Protein AF-A0A1L9VYK9-F1 (afdb_monomer)

Solvent-accessible surface area (backbone atoms only — not comparable to full-atom values): 14784 Å² total; per-residue (Å²): 111,87,85,85,80,85,87,85,81,63,78,58,96,71,49,60,81,47,76,52,82,47,100,86,43,92,57,66,34,42,38,35,60,57,93,94,42,79,44,77,47,71,62,69,60,91,95,56,70,54,39,70,48,52,48,53,53,50,52,44,50,49,62,79,34,56,92,74,65,85,77,87,82,90,87,85,87,78,92,72,88,54,96,91,46,95,72,57,91,73,46,44,79,43,69,33,62,56,89,98,36,24,28,51,46,49,70,91,41,53,47,66,47,100,86,70,50,78,39,78,73,56,65,50,82,65,74,59,67,70,55,54,52,49,52,51,50,51,58,57,42,64,75,79,45,84,73,65,62,59,60,56,49,50,55,36,24,65,68,39,76,68,37,33,74,76,61,48,83,75,60,74,88,73,63,73,52,62,45,92,85,62,78,69,93,60,100,47,90,65,67,84,90,50,64,72,90,47,47,58,90,72,83,82,66,95,63,91,66,64,50,81,43,81,42,63,52,87,30,90,54,71,79,130

Mean predicted aligned error: 11.85 Å

pLDDT: mean 71.28, std 17.91, range [20.78, 92.19]

Organism: NCBI:txid1160497

Structure (mmCIF, N/CA/C/O backbone):
data_AF-A0A1L9VYK9-F1
#
_entry.id   AF-A0A1L9VY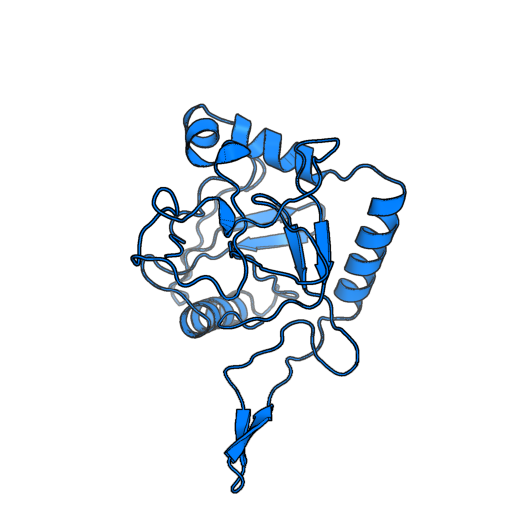K9-F1
#
loop_
_atom_site.group_PDB
_atom_site.id
_atom_site.type_symbol
_atom_site.label_atom_id
_atom_site.label_alt_id
_atom_site.label_comp_id
_atom_site.label_asym_id
_atom_site.label_entity_id
_atom_site.label_seq_id
_atom_site.pdbx_PDB_ins_code
_atom_site.Cartn_x
_atom_site.Cartn_y
_atom_site.Cartn_z
_atom_site.occupancy
_atom_site.B_iso_or_equiv
_atom_site.auth_seq_id
_atom_site.auth_comp_id
_atom_site.auth_asym_id
_atom_site.auth_atom_id
_atom_site.pdbx_PDB_model_num
ATOM 1 N N . MET A 1 1 ? 18.033 -1.988 -5.381 1.00 20.78 1 MET A N 1
ATOM 2 C CA . MET A 1 1 ? 18.324 -2.256 -3.955 1.00 20.78 1 MET A CA 1
ATOM 3 C C . MET A 1 1 ? 17.198 -1.620 -3.142 1.00 20.78 1 MET A C 1
ATOM 5 O O . MET A 1 1 ? 17.162 -0.404 -3.021 1.00 20.78 1 MET A O 1
ATOM 9 N N . SER A 1 2 ? 16.188 -2.394 -2.735 1.00 22.33 2 SER A N 1
ATOM 10 C CA . SER A 1 2 ? 14.948 -1.852 -2.153 1.00 22.33 2 SER A CA 1
ATOM 11 C C . SER A 1 2 ? 15.156 -1.520 -0.678 1.00 22.33 2 SER A C 1
ATOM 13 O O . SER A 1 2 ? 15.224 -2.408 0.169 1.00 22.33 2 SER A O 1
ATOM 15 N N . TYR A 1 3 ? 15.296 -0.233 -0.380 1.00 21.55 3 TYR A N 1
ATOM 16 C CA . TYR A 1 3 ? 15.440 0.292 0.973 1.00 21.55 3 TYR A CA 1
ATOM 17 C C . TYR A 1 3 ? 14.061 0.304 1.657 1.00 21.55 3 TYR A C 1
ATOM 19 O O . TYR A 1 3 ? 13.370 1.317 1.675 1.00 21.55 3 TYR A O 1
ATOM 27 N N . ILE A 1 4 ? 13.615 -0.840 2.184 1.00 31.36 4 ILE A N 1
ATOM 28 C CA . ILE A 1 4 ? 12.400 -0.917 3.010 1.00 31.36 4 ILE A CA 1
ATOM 29 C C . ILE A 1 4 ? 12.834 -0.793 4.468 1.00 31.36 4 ILE A C 1
ATOM 31 O O . ILE A 1 4 ? 13.082 -1.776 5.157 1.00 31.36 4 ILE A O 1
ATOM 35 N N . SER A 1 5 ? 12.984 0.444 4.933 1.00 28.86 5 SER A N 1
ATOM 36 C CA . SER A 1 5 ? 13.078 0.731 6.363 1.00 28.86 5 SER A CA 1
ATOM 37 C C . SER A 1 5 ? 12.628 2.159 6.631 1.00 28.86 5 SER A C 1
ATOM 39 O O . SER A 1 5 ? 13.395 3.099 6.445 1.00 28.86 5 SER A O 1
ATOM 41 N N . MET A 1 6 ? 11.355 2.299 7.010 1.00 27.52 6 MET A N 1
ATOM 42 C CA . MET A 1 6 ? 10.839 3.186 8.068 1.00 27.52 6 MET A CA 1
ATOM 43 C C . MET A 1 6 ? 9.340 3.447 7.857 1.00 27.52 6 MET A C 1
ATOM 45 O O . MET A 1 6 ? 8.936 4.501 7.373 1.00 27.52 6 MET A O 1
ATOM 49 N N . HIS A 1 7 ? 8.487 2.518 8.293 1.00 41.97 7 HIS A N 1
ATOM 50 C CA . HIS A 1 7 ? 7.047 2.765 8.397 1.00 41.97 7 HIS A CA 1
ATOM 51 C C . HIS A 1 7 ? 6.596 2.727 9.857 1.00 41.97 7 HIS A C 1
ATOM 53 O O . HIS A 1 7 ? 6.159 1.710 10.366 1.00 41.97 7 HIS A O 1
ATOM 59 N N . HIS A 1 8 ? 6.688 3.872 10.534 1.00 39.94 8 HIS A N 1
ATOM 60 C CA . HIS A 1 8 ? 5.977 4.106 11.802 1.00 39.94 8 HIS A CA 1
ATOM 61 C C . HIS A 1 8 ? 5.316 5.503 11.872 1.00 39.94 8 HIS A C 1
ATOM 63 O O . HIS A 1 8 ? 4.613 5.833 12.826 1.00 39.94 8 HIS A O 1
ATOM 69 N N . HIS A 1 9 ? 5.516 6.363 10.863 1.00 34.50 9 HIS A N 1
ATOM 70 C CA . HIS A 1 9 ? 5.218 7.796 10.999 1.00 34.50 9 HIS A CA 1
ATOM 71 C C . HIS A 1 9 ? 4.064 8.348 10.153 1.00 34.50 9 HIS A C 1
ATOM 73 O O . HIS A 1 9 ? 3.727 9.513 10.340 1.00 34.50 9 HIS A O 1
ATOM 79 N N . LEU A 1 10 ? 3.419 7.550 9.294 1.00 38.94 10 LEU A N 1
ATOM 80 C CA . LEU A 1 10 ? 2.415 8.066 8.348 1.00 38.94 10 LEU A CA 1
ATOM 81 C C . LEU A 1 10 ? 0.963 7.641 8.581 1.00 38.94 10 LEU A C 1
ATOM 83 O O . LEU A 1 10 ? 0.084 8.079 7.848 1.00 38.94 10 LEU A O 1
ATOM 87 N N . LEU A 1 11 ? 0.670 6.825 9.587 1.00 43.06 11 LEU A N 1
ATOM 88 C CA . LEU A 1 11 ? -0.720 6.475 9.863 1.00 43.06 11 LEU A CA 1
ATOM 89 C C . LEU A 1 11 ? -1.403 7.640 10.605 1.00 43.06 11 LEU A C 1
ATOM 91 O O . LEU A 1 11 ? -0.820 8.217 11.529 1.00 43.06 11 LEU A O 1
ATOM 95 N N . SER A 1 12 ? -2.581 8.031 10.111 1.00 36.72 12 SER A N 1
ATOM 96 C CA . SER A 1 12 ? -3.254 9.312 10.361 1.00 36.72 12 SER A CA 1
ATOM 97 C C . SER A 1 12 ? -3.633 9.577 11.830 1.00 36.72 12 SER A C 1
ATOM 99 O O . SER A 1 12 ? -3.448 8.754 12.727 1.00 36.72 12 SER A O 1
ATOM 101 N N . ALA A 1 13 ? -4.139 10.790 12.068 1.00 37.81 13 ALA A N 1
ATOM 102 C CA . ALA A 1 13 ? -4.363 11.424 13.365 1.00 37.81 13 ALA A CA 1
ATOM 103 C C . ALA A 1 13 ? -5.414 10.767 14.291 1.00 37.81 13 ALA A C 1
ATOM 105 O O . ALA A 1 13 ? -5.516 11.200 15.435 1.00 37.81 13 ALA A O 1
ATOM 106 N N . ASP A 1 14 ? -6.107 9.706 13.863 1.00 40.81 14 ASP A N 1
ATOM 107 C CA . ASP A 1 14 ? -7.144 9.022 14.663 1.00 40.81 14 ASP A CA 1
ATOM 108 C C . ASP A 1 14 ? -6.674 7.710 15.317 1.00 40.81 14 ASP A C 1
ATOM 110 O O . ASP A 1 14 ? -7.453 6.989 15.948 1.00 40.81 14 ASP A O 1
ATOM 114 N N . LEU A 1 15 ? -5.386 7.372 15.200 1.00 44.12 15 LEU A N 1
ATOM 115 C CA . LEU A 1 15 ? -4.815 6.251 15.940 1.00 44.12 15 LEU A CA 1
ATOM 116 C C . LEU A 1 15 ? -4.477 6.686 17.367 1.00 44.12 15 LEU A C 1
ATOM 118 O O . LEU A 1 15 ? -3.457 7.336 17.613 1.00 44.12 15 LEU A O 1
ATOM 122 N N . LEU A 1 16 ? -5.314 6.278 18.323 1.00 38.25 16 LEU A N 1
ATOM 123 C CA . LEU A 1 16 ? -4.933 6.265 19.730 1.00 38.25 16 LEU A CA 1
ATOM 124 C C . LEU A 1 16 ? -3.724 5.327 19.870 1.00 38.25 16 LEU A C 1
ATOM 126 O O . LEU A 1 16 ? -3.864 4.106 19.835 1.00 38.25 16 LEU A O 1
ATOM 130 N N . ARG A 1 17 ? -2.522 5.899 19.985 1.00 46.34 17 ARG A N 1
ATOM 131 C CA . ARG A 1 17 ? -1.279 5.143 20.172 1.00 46.34 17 ARG A CA 1
ATOM 132 C C . ARG A 1 17 ? -1.270 4.504 21.559 1.00 46.34 17 ARG A C 1
ATOM 134 O O . ARG A 1 17 ? -0.691 5.044 22.494 1.00 46.34 17 ARG A O 1
ATOM 141 N N . MET A 1 18 ? -1.913 3.352 21.685 1.00 41.66 18 MET A N 1
ATOM 142 C CA . MET A 1 18 ? -1.642 2.408 22.761 1.00 41.66 18 MET A CA 1
ATOM 143 C C . MET A 1 18 ? -0.655 1.382 22.226 1.00 41.66 18 MET A C 1
ATOM 145 O O . MET A 1 18 ? -1.004 0.558 21.381 1.00 41.66 18 MET A O 1
ATOM 149 N N . PHE A 1 19 ? 0.581 1.454 22.713 1.00 50.09 19 PHE A N 1
ATOM 150 C CA . PHE A 1 19 ? 1.504 0.336 22.604 1.00 50.09 19 PHE A CA 1
ATOM 151 C C . PHE A 1 19 ? 1.028 -0.725 23.589 1.00 50.09 19 PHE A C 1
ATOM 153 O O . PHE A 1 19 ? 1.015 -0.495 24.798 1.00 50.09 19 PHE A O 1
ATOM 160 N N . LEU A 1 20 ? 0.576 -1.863 23.071 1.00 51.16 20 LEU A N 1
ATOM 161 C CA . LEU A 1 20 ? 0.412 -3.049 23.895 1.00 51.16 20 LEU A CA 1
ATOM 162 C C . LEU A 1 20 ? 1.717 -3.827 23.835 1.00 51.16 20 LEU A C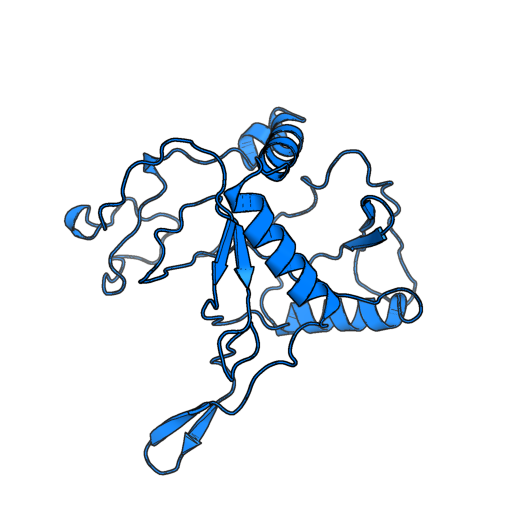 1
ATOM 164 O O . LEU A 1 20 ? 2.028 -4.440 22.818 1.00 51.16 20 LEU A O 1
ATOM 168 N N . GLU A 1 21 ? 2.455 -3.811 24.937 1.00 52.19 21 GLU A N 1
ATOM 169 C CA . GLU A 1 21 ? 3.406 -4.874 25.232 1.00 52.19 21 GLU A CA 1
ATOM 170 C C . GLU A 1 21 ? 2.597 -6.020 25.846 1.00 52.19 21 GLU A C 1
ATOM 172 O O . GLU A 1 21 ? 2.210 -5.982 27.015 1.00 52.19 21 GLU A O 1
ATOM 177 N N . HIS A 1 22 ? 2.248 -7.015 25.031 1.00 56.53 22 HIS A N 1
ATOM 178 C CA . HIS A 1 22 ? 1.699 -8.257 25.559 1.00 56.53 22 HIS A CA 1
ATOM 179 C C . HIS A 1 22 ? 2.878 -9.104 26.039 1.00 56.53 22 HIS A C 1
ATOM 181 O O . HIS A 1 22 ? 3.827 -9.314 25.293 1.00 56.53 22 HIS A O 1
ATOM 187 N N . THR A 1 23 ? 2.830 -9.622 27.267 1.00 55.97 23 THR A N 1
ATOM 188 C CA . THR A 1 23 ? 3.968 -10.313 27.914 1.00 55.97 23 THR A CA 1
ATOM 189 C C . THR A 1 23 ? 4.475 -11.554 27.166 1.00 55.97 23 THR A C 1
ATOM 191 O O . THR A 1 23 ? 5.528 -12.090 27.500 1.00 55.97 23 THR A O 1
ATOM 194 N N . THR A 1 24 ? 3.741 -12.012 26.150 1.00 67.31 24 THR A N 1
ATOM 195 C CA . THR A 1 24 ? 4.058 -13.173 25.311 1.00 67.31 24 THR A CA 1
ATOM 196 C C . THR A 1 24 ? 4.166 -12.867 23.814 1.00 67.31 24 THR A C 1
ATOM 198 O O . THR A 1 24 ? 4.470 -13.783 23.050 1.00 67.31 24 THR A O 1
ATOM 201 N N . ASP A 1 25 ? 3.931 -11.623 23.380 1.00 75.12 25 ASP A N 1
ATOM 202 C CA . ASP A 1 25 ? 4.068 -11.217 21.976 1.00 75.12 25 ASP A CA 1
ATOM 203 C C . ASP A 1 25 ? 5.231 -10.225 21.836 1.00 75.12 25 ASP A C 1
ATOM 205 O O . ASP A 1 25 ? 5.141 -9.112 22.357 1.00 75.12 25 ASP A O 1
ATOM 209 N N . PRO A 1 26 ? 6.326 -10.591 21.146 1.00 81.44 26 PRO A N 1
ATOM 210 C CA . PRO A 1 26 ? 7.453 -9.687 20.943 1.00 81.44 26 PRO A CA 1
ATOM 211 C C . PRO A 1 26 ? 7.167 -8.582 19.912 1.00 81.44 26 PRO A C 1
ATOM 213 O O . PRO A 1 26 ? 8.023 -7.725 19.689 1.00 81.44 26 PRO A O 1
ATOM 216 N N . ASN A 1 27 ? 6.009 -8.592 19.244 1.00 82.56 27 ASN A N 1
ATOM 217 C CA . ASN A 1 27 ? 5.671 -7.597 18.237 1.00 82.56 27 ASN A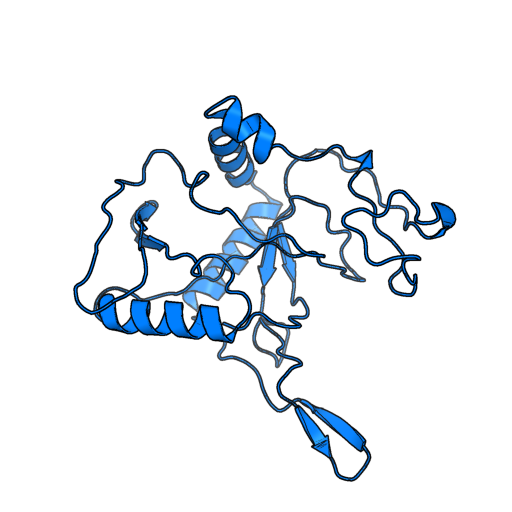 CA 1
ATOM 218 C C . ASN A 1 27 ? 5.239 -6.272 18.871 1.00 82.56 27 ASN A C 1
ATOM 220 O O . ASN A 1 27 ? 4.284 -6.208 19.647 1.00 82.56 27 ASN A O 1
ATOM 224 N N . THR A 1 28 ? 5.825 -5.170 18.407 1.00 82.88 28 THR A N 1
ATOM 225 C CA . THR A 1 28 ? 5.251 -3.843 18.641 1.00 82.88 28 THR A CA 1
ATOM 226 C C . THR A 1 28 ? 4.016 -3.657 17.764 1.00 82.88 28 THR A C 1
ATOM 228 O O . THR A 1 28 ? 4.112 -3.571 16.538 1.00 82.88 28 THR A O 1
ATOM 231 N N . CYS A 1 29 ? 2.853 -3.568 18.405 1.00 83.56 29 CYS A N 1
ATOM 232 C CA . CYS A 1 29 ? 1.579 -3.345 17.737 1.00 83.56 29 CYS A CA 1
ATOM 233 C C . CYS A 1 29 ? 1.055 -1.930 18.007 1.00 83.56 29 CYS A C 1
ATOM 235 O O . CYS A 1 29 ? 1.078 -1.450 19.141 1.00 83.56 29 CYS A O 1
ATOM 237 N N . THR A 1 30 ? 0.523 -1.287 16.970 1.00 84.12 30 THR A N 1
ATOM 238 C CA . THR A 1 30 ? -0.288 -0.070 17.085 1.00 84.12 30 THR A CA 1
ATOM 239 C C . THR A 1 30 ? -1.752 -0.433 16.897 1.00 84.12 30 THR A C 1
ATOM 241 O O . THR A 1 30 ? -2.121 -1.019 15.879 1.00 84.12 30 THR A O 1
ATOM 244 N N . LEU A 1 31 ? -2.590 -0.073 17.865 1.00 84.88 31 LEU A N 1
ATOM 245 C CA . LEU A 1 31 ? -4.036 -0.230 17.764 1.00 84.88 31 LEU A CA 1
ATOM 246 C C . LEU A 1 31 ? -4.707 1.032 17.224 1.00 84.88 31 LEU A C 1
ATOM 248 O O . LEU A 1 31 ? -4.214 2.147 17.383 1.00 84.88 31 LEU A O 1
ATOM 252 N N . GLY A 1 32 ? -5.882 0.853 16.633 1.00 86.50 32 GLY A N 1
ATOM 253 C CA . GLY A 1 32 ? -6.780 1.957 16.340 1.00 86.50 32 GLY A CA 1
ATOM 254 C C . GLY A 1 32 ? -8.060 1.503 15.673 1.00 86.50 32 GLY A C 1
ATOM 255 O O . GLY A 1 32 ? -8.505 0.366 15.847 1.00 86.50 32 GLY A O 1
ATOM 256 N N . ARG A 1 33 ? -8.678 2.409 14.916 1.00 86.12 33 ARG A N 1
ATOM 257 C CA . ARG A 1 33 ? -9.992 2.176 14.326 1.00 86.12 33 ARG A CA 1
ATOM 258 C C . ARG A 1 33 ? -10.141 2.910 12.998 1.00 86.12 33 ARG A C 1
ATOM 260 O O . ARG A 1 33 ? -9.778 4.073 12.893 1.00 86.12 33 ARG A O 1
ATOM 267 N N . ILE A 1 34 ? -10.726 2.235 12.010 1.00 82.50 34 ILE A N 1
ATOM 268 C CA . ILE A 1 34 ? -11.142 2.817 10.729 1.00 82.50 34 ILE A CA 1
ATOM 269 C C . ILE A 1 34 ? -12.642 2.565 10.573 1.00 82.50 34 ILE A C 1
ATOM 271 O O . ILE A 1 34 ? -13.096 1.421 10.482 1.00 82.50 34 ILE A O 1
ATOM 275 N N . GLY A 1 35 ? -13.439 3.635 10.587 1.00 86.12 35 GLY A N 1
ATOM 276 C CA . GLY A 1 35 ? -14.900 3.538 10.563 1.00 86.12 35 GLY A CA 1
ATOM 277 C C . GLY A 1 35 ? -15.436 2.667 11.709 1.00 86.12 35 GLY A C 1
ATOM 278 O O . GLY A 1 35 ? -15.308 3.001 12.887 1.00 86.12 35 GLY A O 1
ATOM 279 N N . LYS A 1 36 ? -16.044 1.524 11.379 1.00 87.31 36 LYS A N 1
ATOM 280 C CA . LYS A 1 36 ? -16.565 0.546 12.358 1.00 87.31 36 LYS A CA 1
ATOM 281 C C . LYS A 1 36 ? -15.608 -0.612 12.669 1.00 87.31 36 LYS A C 1
ATOM 283 O O . LYS A 1 36 ? -15.976 -1.505 13.426 1.00 87.31 36 LYS A O 1
ATOM 288 N N . HIS A 1 37 ? -14.416 -0.623 12.078 1.00 83.25 37 HIS A N 1
ATOM 289 C CA . HIS A 1 37 ? -13.461 -1.722 12.184 1.00 83.25 37 HIS A CA 1
ATOM 290 C C . HIS A 1 37 ? -12.308 -1.343 13.112 1.00 83.25 37 HIS A C 1
ATOM 292 O O . HIS A 1 37 ? -11.646 -0.331 12.896 1.00 83.25 37 HIS A O 1
ATOM 298 N N . ASN A 1 38 ? -12.058 -2.164 14.131 1.00 87.56 38 ASN A N 1
ATOM 299 C CA . ASN A 1 38 ? -10.836 -2.064 14.925 1.00 87.56 38 ASN A CA 1
ATOM 300 C C . ASN A 1 38 ? -9.671 -2.614 14.104 1.00 87.56 38 ASN A C 1
ATOM 302 O O . ASN A 1 38 ? -9.814 -3.649 13.449 1.00 87.56 38 ASN A O 1
ATOM 306 N N . ILE A 1 39 ? -8.536 -1.927 14.151 1.00 87.88 39 ILE A N 1
ATOM 307 C CA . ILE A 1 39 ? -7.329 -2.299 13.421 1.00 87.88 39 ILE A CA 1
ATOM 308 C C . ILE A 1 39 ? -6.162 -2.484 14.385 1.00 87.88 39 ILE A C 1
ATOM 310 O O . ILE A 1 39 ? -6.053 -1.794 15.401 1.00 87.88 39 ILE A O 1
ATOM 314 N N . VAL A 1 40 ? -5.289 -3.423 14.038 1.00 87.25 40 VAL A N 1
ATOM 315 C CA . VAL A 1 40 ? -3.988 -3.621 14.668 1.00 87.25 40 VAL A CA 1
ATOM 316 C C . VAL A 1 40 ? -2.936 -3.669 13.570 1.00 87.25 40 VAL A C 1
ATOM 318 O O . VAL A 1 40 ? -3.113 -4.363 12.571 1.00 87.25 40 VAL A O 1
ATOM 321 N N . ILE A 1 41 ? -1.867 -2.900 13.741 1.00 89.12 41 ILE A N 1
ATOM 322 C CA . ILE A 1 41 ? -0.777 -2.781 12.775 1.00 89.12 41 ILE A CA 1
ATOM 323 C C . ILE A 1 41 ? 0.512 -3.184 13.476 1.00 89.12 41 ILE A C 1
ATOM 325 O O . ILE A 1 41 ? 0.863 -2.600 14.501 1.00 89.12 41 ILE A O 1
ATOM 329 N N . ALA A 1 42 ? 1.215 -4.159 12.910 1.00 87.06 42 ALA A N 1
ATOM 330 C CA . ALA A 1 42 ? 2.554 -4.546 13.331 1.00 87.06 42 ALA A CA 1
ATOM 331 C C . ALA A 1 42 ? 3.536 -4.311 12.184 1.00 87.06 42 ALA A C 1
ATOM 333 O O . ALA A 1 42 ? 3.182 -4.423 11.010 1.00 87.06 42 ALA A O 1
ATOM 334 N N . CYS A 1 43 ? 4.772 -3.977 12.537 1.00 84.62 43 CYS A N 1
ATOM 335 C CA . CYS A 1 43 ? 5.871 -3.836 11.591 1.00 84.62 43 CYS A CA 1
ATOM 336 C C . CYS A 1 43 ? 6.882 -4.952 11.827 1.00 84.62 43 CYS A C 1
ATOM 338 O O . CYS A 1 43 ? 7.029 -5.433 12.952 1.00 84.62 43 CYS A O 1
ATOM 340 N N . LEU A 1 44 ? 7.608 -5.339 10.778 1.00 82.50 44 LEU A N 1
ATOM 341 C CA . LEU A 1 44 ? 8.736 -6.247 10.950 1.00 82.50 44 LEU A CA 1
ATOM 342 C C . LEU A 1 44 ? 9.801 -5.589 11.841 1.00 82.50 44 LEU A C 1
ATOM 344 O O . LEU A 1 44 ? 10.010 -4.373 11.739 1.00 82.50 44 LEU A O 1
ATOM 348 N N . PRO A 1 45 ? 10.499 -6.366 12.687 1.00 81.88 45 PRO A N 1
ATOM 349 C CA . PRO A 1 45 ? 11.647 -5.855 13.419 1.00 81.88 45 PRO A CA 1
ATOM 350 C C . PRO A 1 45 ? 12.686 -5.260 12.464 1.00 81.88 45 PRO A C 1
ATOM 352 O O . PRO A 1 45 ? 12.904 -5.770 11.363 1.00 81.88 45 PRO A O 1
ATOM 355 N N . GLY A 1 46 ? 13.351 -4.186 12.892 1.00 79.00 46 GLY A N 1
ATOM 356 C CA . GLY A 1 46 ? 14.356 -3.507 12.076 1.00 79.00 46 GLY A CA 1
ATOM 357 C C . GLY A 1 46 ? 15.429 -4.473 11.563 1.00 79.00 46 GLY A C 1
ATOM 358 O O . GLY A 1 46 ? 15.977 -5.266 12.325 1.00 79.00 46 GLY A O 1
ATOM 359 N N . GLY A 1 47 ? 15.716 -4.411 10.261 1.00 77.50 47 GLY A N 1
ATOM 360 C CA . GLY A 1 47 ? 16.691 -5.288 9.603 1.00 77.50 47 GLY A CA 1
ATOM 361 C C . GLY A 1 47 ? 16.157 -6.667 9.204 1.00 77.50 47 GLY A C 1
ATOM 362 O O . GLY A 1 47 ? 16.879 -7.416 8.550 1.00 77.50 47 GLY A O 1
ATOM 363 N N . GLN A 1 48 ? 14.907 -7.003 9.536 1.00 78.19 48 GLN A N 1
ATOM 364 C CA . GLN A 1 48 ? 14.250 -8.215 9.051 1.00 78.19 48 GLN A CA 1
ATOM 365 C C . GLN A 1 48 ? 13.360 -7.900 7.848 1.00 78.19 48 GLN A C 1
ATOM 367 O O . GLN A 1 48 ? 12.625 -6.914 7.837 1.00 78.19 48 GLN A O 1
ATOM 372 N N . TYR A 1 49 ? 13.420 -8.757 6.834 1.00 74.38 49 TYR A N 1
ATOM 373 C CA . TYR A 1 49 ? 12.623 -8.640 5.618 1.00 74.38 49 TYR A CA 1
ATOM 374 C C . TYR A 1 49 ? 12.219 -10.022 5.098 1.00 74.38 49 TYR A C 1
ATOM 376 O O . TYR A 1 49 ? 12.777 -11.048 5.493 1.00 74.38 49 TYR A O 1
ATOM 384 N N . GLY A 1 50 ? 11.247 -10.032 4.187 1.00 71.38 50 GLY A N 1
ATOM 385 C CA . GLY A 1 50 ? 10.793 -11.231 3.490 1.00 71.38 50 GLY A CA 1
ATOM 386 C C . GLY A 1 50 ? 9.730 -12.045 4.233 1.00 71.38 50 GLY A C 1
ATOM 387 O O . GLY A 1 50 ? 9.370 -11.781 5.384 1.00 71.38 50 GLY A O 1
ATOM 388 N N . THR A 1 51 ? 9.235 -13.069 3.535 1.00 69.81 51 THR A N 1
ATOM 389 C CA . THR A 1 51 ? 8.084 -13.892 3.947 1.00 69.81 51 THR A CA 1
ATOM 390 C C . THR A 1 51 ? 8.240 -14.522 5.335 1.00 69.81 51 THR A C 1
ATOM 392 O O . THR A 1 51 ? 7.281 -14.543 6.104 1.00 69.81 51 THR A O 1
ATOM 395 N N . CYS A 1 52 ? 9.429 -15.015 5.700 1.00 75.31 52 CYS A N 1
ATOM 396 C CA . CYS A 1 52 ? 9.630 -15.683 6.991 1.00 75.31 52 CYS A CA 1
ATOM 397 C C . CYS A 1 52 ? 9.392 -14.737 8.175 1.00 75.31 52 CYS A C 1
ATOM 399 O O . CYS A 1 52 ? 8.640 -15.074 9.088 1.00 75.31 52 CYS A O 1
ATOM 401 N N . ALA A 1 53 ? 9.983 -13.538 8.140 1.00 82.44 53 ALA A N 1
ATOM 402 C CA . ALA A 1 53 ? 9.796 -12.536 9.187 1.00 82.44 53 ALA A CA 1
ATOM 403 C C . ALA A 1 53 ? 8.326 -12.097 9.276 1.00 82.44 53 ALA A C 1
ATOM 405 O O . ALA A 1 53 ? 7.760 -12.044 10.367 1.00 82.44 53 ALA A O 1
ATOM 406 N N . ALA A 1 54 ? 7.681 -11.872 8.127 1.00 81.12 54 ALA A N 1
ATOM 407 C CA . ALA A 1 54 ? 6.263 -11.526 8.069 1.00 81.12 54 ALA A CA 1
ATOM 408 C C . ALA A 1 54 ? 5.358 -12.631 8.631 1.00 81.12 54 ALA A C 1
ATOM 410 O O . ALA A 1 54 ? 4.427 -12.344 9.379 1.00 81.12 54 ALA A O 1
ATOM 411 N N . THR A 1 55 ? 5.686 -13.897 8.370 1.00 79.94 55 THR A N 1
ATOM 412 C CA . THR A 1 55 ? 4.966 -15.065 8.906 1.00 79.94 55 THR A CA 1
ATOM 413 C C . THR A 1 55 ? 5.097 -15.177 10.414 1.00 79.94 55 THR A C 1
ATOM 415 O O . THR A 1 55 ? 4.119 -15.495 11.090 1.00 79.94 55 THR A O 1
ATOM 418 N N . ILE A 1 56 ? 6.276 -14.895 10.967 1.00 84.75 56 ILE A N 1
ATOM 419 C CA . ILE A 1 56 ? 6.481 -14.890 12.420 1.00 84.75 56 ILE A CA 1
ATOM 420 C C . ILE A 1 56 ? 5.616 -13.803 13.067 1.00 84.75 56 ILE A C 1
ATOM 422 O O . ILE A 1 56 ? 4.850 -14.101 13.986 1.00 84.75 56 ILE A O 1
ATOM 426 N N . VAL A 1 57 ? 5.675 -12.574 12.542 1.00 86.31 57 VAL A N 1
ATOM 427 C CA . VAL A 1 57 ? 4.874 -11.448 13.048 1.00 86.31 57 VAL A CA 1
ATOM 428 C C . VAL A 1 57 ? 3.378 -11.760 12.956 1.00 86.31 57 VAL A C 1
ATOM 430 O O . VAL A 1 57 ? 2.673 -11.655 13.960 1.00 86.31 57 VAL A O 1
ATOM 433 N N . ALA A 1 58 ? 2.898 -12.225 11.800 1.00 86.12 58 ALA A N 1
ATOM 434 C CA . ALA A 1 58 ? 1.493 -12.571 11.595 1.00 86.12 58 ALA A CA 1
ATOM 435 C C . ALA A 1 58 ? 1.017 -13.681 12.547 1.00 86.12 58 ALA A C 1
ATOM 437 O O . ALA A 1 58 ? -0.047 -13.559 13.152 1.00 86.12 58 ALA A O 1
ATOM 438 N N . ASN A 1 59 ? 1.811 -14.738 12.748 1.00 85.12 59 ASN A N 1
ATOM 439 C CA . ASN A 1 59 ? 1.459 -15.825 13.666 1.00 85.12 59 ASN A CA 1
ATOM 440 C C . ASN A 1 59 ? 1.346 -15.358 15.119 1.00 85.12 59 ASN A C 1
ATOM 442 O O . ASN A 1 59 ? 0.445 -15.797 15.838 1.00 85.12 59 ASN A O 1
ATOM 446 N N . HIS A 1 60 ? 2.234 -14.470 15.560 1.00 87.00 60 HIS A N 1
ATOM 447 C CA . HIS A 1 60 ? 2.119 -13.860 16.880 1.00 87.00 60 HIS A CA 1
ATOM 448 C C . HIS A 1 60 ? 0.842 -13.019 16.991 1.00 87.00 60 HIS A C 1
ATOM 450 O O . HIS A 1 60 ? 0.063 -13.240 17.916 1.00 87.00 60 HIS A O 1
ATOM 456 N N . MET A 1 61 ? 0.534 -12.180 15.995 1.00 84.88 61 MET A N 1
ATOM 457 C CA . MET A 1 61 ? -0.717 -11.412 15.975 1.00 84.88 61 MET A CA 1
ATOM 458 C C . MET A 1 61 ? -1.959 -12.314 16.015 1.00 84.88 61 MET A C 1
ATOM 460 O O . MET A 1 61 ? -2.896 -12.031 16.760 1.00 84.88 61 MET A O 1
ATOM 464 N N . ILE A 1 62 ? -1.972 -13.419 15.262 1.00 84.69 62 ILE A N 1
ATOM 465 C CA . ILE A 1 62 ? -3.074 -14.394 15.275 1.00 84.69 62 ILE A CA 1
ATOM 466 C C . ILE A 1 62 ? -3.253 -14.990 16.673 1.00 84.69 62 ILE A C 1
ATOM 468 O O . ILE A 1 62 ? -4.383 -15.160 17.122 1.00 84.69 62 ILE A O 1
ATOM 472 N N . ARG A 1 63 ? -2.165 -15.286 17.388 1.00 85.50 63 ARG A N 1
ATOM 473 C CA . ARG A 1 63 ? -2.235 -15.823 18.756 1.00 85.50 63 ARG A CA 1
ATOM 474 C C . ARG A 1 63 ? -2.738 -14.769 19.742 1.00 85.50 63 ARG A C 1
ATOM 476 O O . ARG A 1 63 ? -3.718 -15.015 20.450 1.00 85.50 63 ARG A O 1
ATOM 483 N N . THR A 1 64 ? -2.114 -13.595 19.741 1.00 86.75 64 THR A N 1
ATOM 484 C CA . THR A 1 64 ? -2.408 -12.476 20.650 1.00 86.75 64 THR A CA 1
ATOM 485 C C . THR A 1 64 ? -3.830 -11.958 20.477 1.00 86.75 64 THR A C 1
ATOM 487 O O . THR A 1 64 ? -4.543 -11.732 21.453 1.00 86.75 64 THR A O 1
ATOM 490 N N . PHE A 1 65 ? -4.291 -11.845 19.232 1.00 86.38 65 PHE A N 1
ATOM 491 C CA . PHE A 1 65 ? -5.614 -11.330 18.887 1.00 86.38 65 PHE A CA 1
ATOM 492 C C . PHE A 1 65 ? -6.571 -12.428 18.412 1.00 86.38 65 PHE A C 1
ATOM 494 O O . PHE A 1 65 ? -7.529 -12.133 17.704 1.00 86.38 65 PHE A O 1
ATOM 501 N N . SER A 1 66 ? -6.370 -13.677 18.834 1.00 83.69 66 SER A N 1
ATOM 502 C CA . SER A 1 66 ? -7.117 -14.863 18.367 1.00 83.69 66 SER A CA 1
ATOM 503 C C . SER A 1 66 ? -8.644 -14.744 18.406 1.00 83.69 66 SER A C 1
ATOM 505 O O . SER A 1 66 ? -9.334 -15.333 17.580 1.00 83.69 66 SER A O 1
ATOM 507 N N . LYS A 1 67 ? -9.194 -13.967 19.344 1.00 85.31 67 LYS A N 1
ATOM 508 C CA . LYS A 1 67 ? -10.647 -13.749 19.473 1.00 85.31 67 LYS A CA 1
ATOM 509 C C . LYS A 1 67 ? -11.191 -12.603 18.611 1.00 85.31 67 LYS A C 1
ATOM 511 O O . LYS A 1 67 ? -12.401 -12.522 18.401 1.00 85.31 67 LYS A O 1
ATOM 516 N N . SER A 1 68 ? -10.323 -11.710 18.143 1.00 86.81 68 SER A N 1
ATOM 517 C CA . SER A 1 68 ? -10.708 -10.423 17.544 1.00 86.81 68 SER A CA 1
ATOM 518 C C . SER A 1 68 ? -10.199 -10.244 16.114 1.00 86.81 68 SER A C 1
ATOM 520 O O . SER A 1 68 ? -10.842 -9.544 15.330 1.00 86.81 68 SER A O 1
ATOM 522 N N . LEU A 1 69 ? -9.075 -10.869 15.757 1.00 83.69 69 LEU A N 1
ATOM 523 C CA . LEU A 1 69 ? -8.486 -10.808 14.426 1.00 83.69 69 LEU A CA 1
ATOM 524 C C . LEU A 1 69 ? -9.275 -11.713 13.477 1.00 83.69 69 LEU A C 1
ATOM 526 O O . LEU A 1 69 ? -9.355 -12.921 13.671 1.00 83.69 69 LEU A O 1
ATOM 530 N N . ARG A 1 70 ? -9.884 -11.107 12.457 1.00 82.94 70 ARG A N 1
ATOM 531 C CA . ARG A 1 70 ? -10.729 -11.812 11.475 1.00 82.94 70 ARG A CA 1
ATOM 532 C C . ARG A 1 70 ? -10.159 -11.787 10.066 1.00 82.94 70 ARG A C 1
ATOM 534 O O . ARG A 1 70 ? -10.480 -12.650 9.261 1.00 82.94 70 ARG A O 1
ATOM 541 N N . ILE A 1 71 ? -9.390 -10.749 9.763 1.00 82.19 71 ILE A N 1
ATOM 542 C CA . ILE A 1 71 ? -8.847 -10.457 8.443 1.00 82.19 71 ILE A CA 1
ATOM 543 C C . ILE A 1 71 ? -7.434 -9.919 8.653 1.00 82.19 71 ILE A C 1
ATOM 545 O O . ILE A 1 71 ? -7.236 -9.047 9.502 1.00 82.19 71 ILE A O 1
ATOM 549 N N . GLY A 1 72 ? -6.480 -10.436 7.881 1.00 81.44 72 GLY A N 1
ATOM 550 C CA . GLY A 1 72 ? -5.139 -9.878 7.743 1.00 81.44 72 GLY A CA 1
ATOM 551 C C . GLY A 1 72 ? -4.996 -9.201 6.384 1.00 81.44 72 GLY A C 1
ATOM 552 O O . GLY A 1 72 ? -5.490 -9.720 5.388 1.00 81.44 72 GLY A O 1
ATOM 553 N N . LEU A 1 73 ? -4.342 -8.042 6.357 1.00 82.75 73 LEU A N 1
ATOM 554 C CA . LEU A 1 73 ? -3.918 -7.370 5.131 1.00 82.75 73 LEU A CA 1
ATOM 555 C C . LEU A 1 73 ? -2.409 -7.167 5.215 1.00 82.75 73 LEU A C 1
ATOM 557 O O . LEU A 1 73 ? -1.914 -6.667 6.226 1.00 82.75 73 LEU A O 1
ATOM 561 N N . MET A 1 74 ? -1.696 -7.541 4.160 1.00 80.81 74 MET A N 1
ATOM 562 C CA . MET A 1 74 ? -0.271 -7.276 4.033 1.00 80.81 74 MET A CA 1
ATOM 563 C C . MET A 1 74 ? -0.066 -6.062 3.135 1.00 80.81 74 MET A C 1
ATOM 565 O O . MET A 1 74 ? -0.673 -5.958 2.072 1.00 80.81 74 MET A O 1
ATOM 569 N N . VAL A 1 75 ? 0.777 -5.139 3.587 1.00 81.81 75 VAL A N 1
ATOM 570 C CA . VAL A 1 75 ? 1.109 -3.915 2.859 1.00 81.81 75 VAL A CA 1
ATOM 571 C C . VAL A 1 75 ? 2.622 -3.825 2.785 1.00 81.81 75 VAL A C 1
ATOM 573 O O . VAL A 1 75 ? 3.294 -3.844 3.818 1.00 81.81 75 VAL A O 1
ATOM 576 N N . ASP A 1 76 ? 3.148 -3.722 1.572 1.00 79.06 76 ASP A N 1
ATOM 577 C CA . ASP A 1 76 ? 4.562 -3.504 1.316 1.00 79.06 76 ASP A CA 1
ATOM 578 C C . ASP A 1 76 ? 4.770 -2.372 0.302 1.00 79.06 76 ASP A C 1
ATOM 580 O O . ASP A 1 76 ? 3.832 -1.851 -0.302 1.00 79.06 76 ASP A O 1
ATOM 584 N N . VAL A 1 77 ? 6.023 -1.939 0.178 1.00 77.19 77 VAL A N 1
ATOM 585 C CA . VAL A 1 77 ? 6.454 -1.023 -0.876 1.00 77.19 77 VAL A CA 1
ATOM 586 C C . VAL A 1 77 ? 7.390 -1.808 -1.770 1.00 77.19 77 VAL A C 1
ATOM 588 O O . VAL A 1 77 ? 8.453 -2.252 -1.330 1.00 77.19 77 VAL A O 1
ATOM 591 N N . ARG A 1 78 ? 7.007 -1.973 -3.031 1.00 73.94 78 ARG A N 1
ATOM 592 C CA . ARG A 1 78 ? 7.775 -2.747 -4.002 1.00 73.94 78 ARG A CA 1
ATOM 593 C C . ARG A 1 78 ? 7.786 -2.076 -5.366 1.00 73.94 78 ARG A C 1
ATOM 595 O O . ARG A 1 78 ? 6.848 -1.384 -5.742 1.00 73.94 78 ARG A O 1
ATOM 602 N N . GLY A 1 79 ? 8.862 -2.317 -6.110 1.00 69.00 79 GLY A N 1
ATOM 603 C CA . GLY A 1 79 ? 8.891 -2.051 -7.544 1.00 69.00 79 GLY A CA 1
ATOM 604 C C . GLY A 1 79 ? 8.113 -3.143 -8.269 1.00 69.00 79 GLY A C 1
ATOM 605 O O . GLY A 1 79 ? 8.324 -4.329 -7.997 1.00 69.00 79 GLY A O 1
ATOM 606 N N . ILE A 1 80 ? 7.210 -2.752 -9.162 1.00 67.25 80 ILE A N 1
ATOM 607 C CA . ILE A 1 80 ? 6.443 -3.670 -10.005 1.00 67.25 80 ILE A CA 1
ATOM 608 C C . ILE A 1 80 ? 6.687 -3.270 -11.454 1.00 67.25 80 ILE A C 1
ATOM 610 O O . ILE A 1 80 ? 6.570 -2.099 -11.804 1.00 67.25 80 ILE A O 1
ATOM 614 N N . SER A 1 81 ? 7.018 -4.254 -12.283 1.00 65.00 81 SER A N 1
ATOM 615 C CA . SER A 1 81 ? 6.976 -4.140 -13.737 1.00 65.00 81 SER A CA 1
ATOM 616 C C . SER A 1 81 ? 5.825 -5.012 -14.229 1.00 65.00 81 SER A C 1
ATOM 618 O O . SER A 1 81 ? 5.883 -6.231 -14.063 1.00 65.00 81 SER A O 1
ATOM 620 N N . SER A 1 82 ? 4.783 -4.404 -14.792 1.00 64.50 82 SER A N 1
ATOM 621 C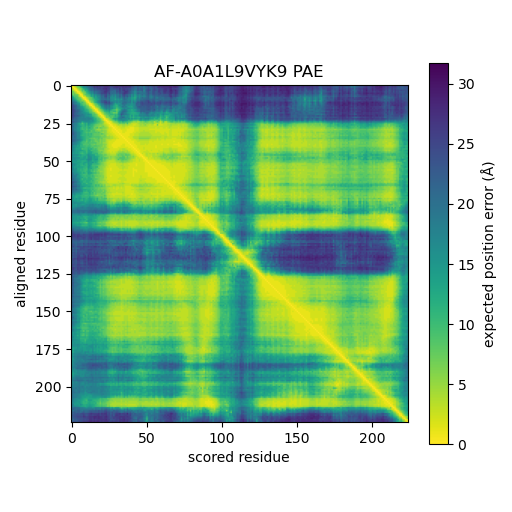 CA . SER A 1 82 ? 3.725 -5.127 -15.502 1.00 64.50 82 SER A CA 1
ATOM 622 C C . SER A 1 82 ? 3.878 -4.858 -16.995 1.00 64.50 82 SER A C 1
ATOM 624 O O . SER A 1 82 ? 4.152 -3.726 -17.387 1.00 64.50 82 SER A O 1
ATOM 626 N N . ALA A 1 83 ? 3.737 -5.902 -17.813 1.00 60.75 83 ALA A N 1
ATOM 627 C CA . ALA A 1 83 ? 3.761 -5.770 -19.269 1.00 60.75 83 ALA A CA 1
ATOM 628 C C . ALA A 1 83 ? 2.509 -5.049 -19.796 1.00 60.75 83 ALA A C 1
ATOM 630 O O . ALA A 1 83 ? 2.581 -4.364 -20.812 1.00 60.75 83 ALA A O 1
ATOM 631 N N . ASP A 1 84 ? 1.394 -5.173 -19.071 1.00 61.12 84 ASP A N 1
ATOM 632 C CA . ASP A 1 84 ? 0.077 -4.702 -19.503 1.00 61.12 84 ASP A CA 1
ATOM 633 C C . ASP A 1 84 ? -0.337 -3.386 -18.823 1.00 61.12 84 ASP A C 1
ATOM 635 O O . ASP A 1 84 ? -1.249 -2.702 -19.288 1.00 61.12 84 ASP A O 1
ATOM 639 N N . HIS A 1 85 ? 0.352 -2.991 -17.744 1.00 63.75 85 HIS A N 1
ATOM 640 C CA . HIS A 1 85 ? 0.028 -1.793 -16.970 1.00 63.75 85 HIS A CA 1
ATOM 641 C C . HIS A 1 85 ? 1.254 -0.897 -16.746 1.00 63.75 85 HIS A C 1
ATOM 643 O O . HIS A 1 85 ? 2.227 -1.283 -16.094 1.00 63.75 85 HIS A O 1
ATOM 649 N N . TYR A 1 86 ? 1.165 0.358 -17.205 1.00 75.12 86 TYR A N 1
ATOM 650 C CA . TYR A 1 86 ? 2.148 1.406 -16.912 1.00 75.12 86 TYR A CA 1
ATOM 651 C C . TYR A 1 86 ? 2.006 1.918 -15.468 1.00 75.12 86 TYR A C 1
ATOM 653 O O . TYR A 1 86 ? 1.460 2.997 -15.205 1.00 75.12 86 TYR A O 1
ATOM 661 N N . ILE A 1 87 ? 2.509 1.123 -14.525 1.00 80.81 87 ILE A N 1
ATOM 662 C CA . ILE A 1 87 ? 2.570 1.455 -13.098 1.00 80.81 87 ILE A CA 1
ATOM 663 C C . ILE A 1 87 ? 3.675 2.506 -12.870 1.00 80.81 87 ILE A C 1
ATOM 665 O O . ILE A 1 87 ? 4.774 2.414 -13.428 1.00 80.81 87 ILE A O 1
ATOM 669 N N . GLN A 1 88 ? 3.375 3.534 -12.074 1.00 82.44 88 GLN A N 1
ATOM 670 C CA . GLN A 1 88 ? 4.312 4.601 -11.692 1.00 82.44 88 GLN A CA 1
ATOM 671 C C . GLN A 1 88 ? 4.585 4.597 -10.188 1.00 82.44 88 GLN A C 1
ATOM 673 O O . GLN A 1 88 ? 3.810 4.059 -9.393 1.00 82.44 88 GLN A O 1
ATOM 678 N N . LEU A 1 89 ? 5.677 5.244 -9.777 1.00 80.69 89 LEU A N 1
ATOM 679 C CA . LEU A 1 89 ? 5.993 5.436 -8.366 1.00 80.69 89 LEU A CA 1
ATOM 680 C C . LEU A 1 89 ? 4.870 6.209 -7.667 1.00 80.69 89 LEU A C 1
ATOM 682 O O . LEU A 1 89 ? 4.508 7.326 -8.057 1.00 80.69 89 LEU A O 1
ATOM 686 N N . GLY A 1 90 ? 4.367 5.605 -6.592 1.00 80.94 90 GLY A N 1
ATOM 687 C CA . GLY A 1 90 ? 3.252 6.113 -5.800 1.00 80.94 90 GLY A CA 1
ATOM 688 C C . GLY A 1 90 ? 1.924 5.417 -6.083 1.00 80.94 90 GLY A C 1
ATOM 689 O O . GLY A 1 90 ? 1.010 5.593 -5.287 1.00 80.94 90 GLY A O 1
ATOM 690 N N . ASP A 1 91 ? 1.818 4.614 -7.146 1.00 85.25 91 ASP A N 1
ATOM 691 C CA . ASP A 1 91 ? 0.612 3.832 -7.420 1.00 85.25 91 ASP A CA 1
ATOM 692 C C . ASP A 1 91 ? 0.342 2.758 -6.368 1.00 85.25 91 ASP A C 1
ATOM 694 O O . ASP A 1 91 ? 1.243 2.248 -5.699 1.00 85.25 91 ASP A O 1
ATOM 698 N N . ILE A 1 92 ? -0.933 2.389 -6.271 1.00 86.19 92 ILE A N 1
ATOM 699 C CA . ILE A 1 92 ? -1.427 1.359 -5.367 1.00 86.19 92 ILE A CA 1
ATOM 700 C C . ILE A 1 92 ? -1.749 0.136 -6.214 1.00 86.19 92 ILE A C 1
ATOM 702 O O . ILE A 1 92 ? -2.526 0.223 -7.160 1.00 86.19 92 ILE A O 1
ATOM 706 N N . VAL A 1 93 ? -1.192 -1.018 -5.864 1.00 84.44 93 VAL A N 1
ATOM 707 C CA . VAL A 1 93 ? -1.521 -2.275 -6.540 1.00 84.44 93 VAL A CA 1
ATOM 708 C C . VAL A 1 93 ? -2.259 -3.184 -5.570 1.00 84.44 93 VAL A C 1
ATOM 710 O O . VAL A 1 93 ? -1.781 -3.469 -4.473 1.00 84.44 93 VAL A O 1
ATOM 713 N N . ILE A 1 94 ? -3.447 -3.620 -5.975 1.00 84.31 94 ILE A N 1
ATOM 714 C CA . ILE A 1 94 ? -4.331 -4.486 -5.204 1.00 84.31 94 ILE A CA 1
ATOM 715 C C . ILE A 1 94 ? -4.311 -5.863 -5.855 1.00 84.31 94 ILE A C 1
ATOM 717 O O . ILE A 1 94 ? -4.827 -6.052 -6.958 1.00 84.31 94 ILE A O 1
ATOM 721 N N . SER A 1 95 ? -3.727 -6.822 -5.140 1.00 76.50 95 SER A N 1
ATOM 722 C CA . SER A 1 95 ? -3.628 -8.210 -5.582 1.00 76.50 95 SER A CA 1
ATOM 723 C C . SER A 1 95 ? -5.020 -8.828 -5.697 1.00 76.50 95 SER A C 1
ATOM 725 O O . SER A 1 95 ? -5.748 -8.931 -4.705 1.00 76.50 95 SER A O 1
ATOM 727 N N . CYS A 1 96 ? -5.391 -9.243 -6.906 1.00 70.19 96 CYS A N 1
ATOM 728 C CA . CYS A 1 96 ? -6.658 -9.919 -7.182 1.00 70.19 96 CYS A CA 1
ATOM 729 C C . CYS A 1 96 ? -6.393 -11.339 -7.711 1.00 70.19 96 CYS A C 1
ATOM 731 O O . CYS A 1 96 ? -5.457 -11.510 -8.491 1.00 70.19 96 CYS A O 1
ATOM 733 N N . PRO A 1 97 ? -7.189 -12.360 -7.335 1.00 64.50 97 PRO A N 1
ATOM 734 C CA . PRO A 1 97 ? -7.083 -13.677 -7.957 1.00 64.50 97 PRO A CA 1
ATOM 735 C C . PRO A 1 97 ? -7.384 -13.569 -9.453 1.00 64.50 97 PRO A C 1
ATOM 737 O O . PRO A 1 97 ? -8.375 -12.942 -9.833 1.00 64.50 97 PRO A O 1
ATOM 740 N N . ALA A 1 98 ? -6.553 -14.206 -10.275 1.00 56.56 98 ALA A N 1
ATOM 741 C CA . ALA A 1 98 ? -6.806 -14.415 -11.695 1.00 56.56 98 ALA A CA 1
ATOM 742 C C . ALA A 1 98 ? -6.970 -15.924 -11.940 1.00 56.56 98 ALA A C 1
ATOM 744 O O . ALA A 1 98 ? -6.090 -16.724 -11.605 1.00 56.56 98 ALA A O 1
ATOM 745 N N . ASP A 1 99 ? -8.124 -16.308 -12.487 1.00 57.38 99 ASP A N 1
ATOM 746 C CA . ASP A 1 99 ? -8.493 -17.684 -12.831 1.00 57.38 99 ASP A CA 1
ATOM 747 C C . ASP A 1 99 ? -8.231 -18.721 -11.714 1.00 57.38 99 ASP A C 1
ATOM 749 O O .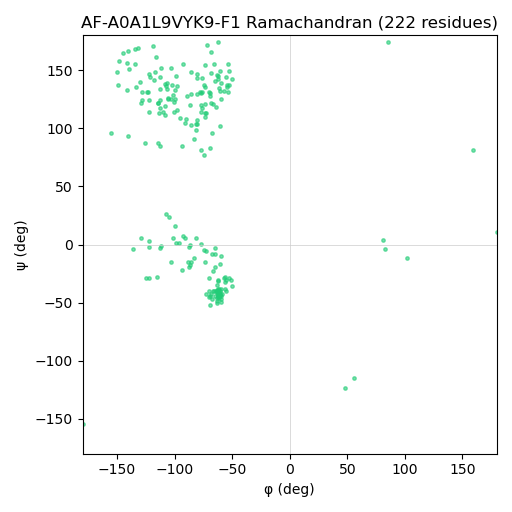 ASP A 1 99 ? -8.761 -18.611 -10.609 1.00 57.38 99 ASP A O 1
ATOM 753 N N . THR A 1 100 ? -7.451 -19.773 -11.997 1.00 42.09 100 THR A N 1
ATOM 754 C CA . THR A 1 100 ? -7.195 -20.913 -11.096 1.00 42.09 100 THR A CA 1
ATOM 755 C C . THR A 1 100 ? -6.125 -20.639 -10.034 1.00 42.09 100 THR A C 1
ATOM 757 O O . THR A 1 100 ? -5.725 -21.561 -9.320 1.00 42.09 100 THR A O 1
ATOM 760 N N . CYS A 1 101 ? -5.614 -19.409 -9.939 1.00 46.31 101 CYS A N 1
ATOM 761 C CA . CYS A 1 101 ? -4.570 -19.034 -8.991 1.00 46.31 101 CYS A CA 1
ATOM 762 C C . CYS A 1 101 ? -5.105 -18.061 -7.937 1.00 46.31 101 CYS A C 1
ATOM 764 O O . CYS A 1 101 ? -5.737 -17.059 -8.262 1.00 46.31 101 CYS A O 1
ATOM 766 N N . GLY A 1 102 ? -4.787 -18.324 -6.664 1.00 50.66 102 GLY A N 1
ATOM 767 C CA . GLY A 1 102 ? -4.916 -17.318 -5.608 1.00 50.66 102 GLY A CA 1
ATOM 768 C C . GLY A 1 102 ? -4.171 -16.028 -5.980 1.00 50.66 102 GLY A C 1
ATOM 769 O O . GLY A 1 102 ? -3.241 -16.061 -6.787 1.00 50.66 102 GLY A O 1
ATOM 770 N N . SER A 1 103 ? -4.589 -14.899 -5.400 1.00 46.75 103 SER A N 1
ATOM 771 C CA . SER A 1 103 ? -4.150 -13.541 -5.768 1.00 46.75 103 SER A CA 1
ATOM 772 C C . SER A 1 103 ? -2.632 -13.343 -5.784 1.00 46.75 103 SER A C 1
ATOM 774 O O . SER A 1 103 ? -2.111 -12.534 -6.550 1.00 46.75 103 SER A O 1
ATOM 776 N N . VAL A 1 104 ? -1.917 -14.110 -4.961 1.00 49.56 104 VAL A N 1
ATOM 777 C CA . VAL A 1 104 ? -0.461 -14.086 -4.861 1.00 49.56 104 VAL A CA 1
ATOM 778 C C . VAL A 1 104 ? 0.110 -15.367 -5.469 1.00 49.56 104 VAL A C 1
ATOM 780 O O . VAL A 1 104 ? -0.148 -16.487 -5.015 1.00 49.56 104 VAL A O 1
ATOM 783 N N . ILE A 1 105 ? 0.917 -15.198 -6.514 1.00 46.31 105 ILE A N 1
ATOM 784 C CA . ILE A 1 105 ? 1.646 -16.284 -7.167 1.00 46.31 105 ILE A CA 1
ATOM 785 C C . ILE A 1 105 ? 3.016 -16.416 -6.502 1.00 46.31 105 ILE A C 1
ATOM 787 O O . ILE A 1 105 ? 3.907 -15.617 -6.766 1.00 46.31 105 ILE A O 1
ATOM 791 N N . GLN A 1 106 ? 3.196 -17.438 -5.662 1.00 44.19 106 GLN A N 1
ATOM 792 C CA . GLN A 1 106 ? 4.482 -17.721 -5.026 1.00 44.19 106 GLN A CA 1
ATOM 793 C C . GLN A 1 106 ? 5.367 -18.583 -5.939 1.00 44.19 106 GLN A C 1
ATOM 795 O O . GLN A 1 106 ? 5.202 -19.802 -6.020 1.00 44.19 106 GLN A O 1
ATOM 800 N N . TYR A 1 107 ? 6.356 -17.971 -6.590 1.00 41.47 107 TYR A N 1
ATOM 801 C CA . TYR A 1 107 ? 7.326 -18.704 -7.419 1.00 41.47 107 TYR A CA 1
ATOM 802 C C . TYR A 1 107 ? 8.362 -19.503 -6.610 1.00 41.47 107 TYR A C 1
ATOM 804 O O . TYR A 1 107 ? 9.000 -20.398 -7.151 1.00 41.47 107 TYR A O 1
ATOM 812 N N . ASN A 1 108 ? 8.505 -19.248 -5.305 1.00 38.09 108 ASN A N 1
ATOM 813 C CA . ASN A 1 108 ? 9.473 -19.956 -4.453 1.00 38.09 108 ASN A CA 1
ATOM 814 C C . ASN A 1 108 ? 9.030 -21.376 -4.046 1.00 38.09 108 ASN A C 1
ATOM 816 O O . ASN A 1 108 ? 9.760 -22.056 -3.328 1.00 38.09 108 ASN A O 1
ATOM 820 N N . ILE A 1 109 ? 7.850 -21.837 -4.485 1.00 41.91 109 ILE A N 1
ATOM 821 C CA . ILE A 1 109 ? 7.355 -23.196 -4.228 1.00 41.91 109 ILE A CA 1
ATOM 822 C C . ILE A 1 109 ? 7.000 -23.872 -5.556 1.00 41.91 109 ILE A C 1
ATOM 824 O O . ILE A 1 109 ? 5.853 -23.877 -6.017 1.00 41.91 109 ILE A O 1
ATOM 828 N N . GLY A 1 110 ? 8.001 -24.505 -6.157 1.00 46.00 110 GLY A N 1
ATOM 829 C CA . GLY A 1 110 ? 7.803 -25.464 -7.234 1.00 46.00 110 GLY A CA 1
ATOM 830 C C . GLY A 1 110 ? 8.766 -26.629 -7.117 1.00 46.00 110 GLY A C 1
ATOM 831 O O . GLY A 1 110 ? 9.818 -26.540 -6.484 1.00 46.00 110 GLY A O 1
ATOM 832 N N . LYS A 1 111 ? 8.373 -27.748 -7.711 1.00 48.88 111 LYS A N 1
ATOM 833 C CA . LYS A 1 111 ? 9.230 -28.913 -7.890 1.00 48.88 111 LYS A CA 1
ATOM 834 C C . LYS A 1 111 ? 9.727 -28.904 -9.322 1.00 48.88 111 LYS A C 1
ATOM 836 O O . LYS A 1 111 ? 8.924 -28.829 -10.246 1.00 48.88 111 LYS A O 1
ATOM 841 N N . VAL A 1 112 ? 11.034 -29.019 -9.499 1.00 52.41 112 VAL A N 1
ATOM 842 C CA . VAL A 1 112 ? 11.597 -29.382 -10.798 1.00 52.41 112 VAL A CA 1
ATOM 843 C C . VAL A 1 112 ? 11.301 -30.867 -10.992 1.00 52.41 112 VAL A C 1
ATOM 845 O O . VAL A 1 112 ? 11.620 -31.673 -10.114 1.00 52.41 112 VAL A O 1
ATOM 848 N N . ASN A 1 113 ? 10.587 -31.222 -12.059 1.00 57.72 113 ASN A N 1
ATOM 849 C CA . ASN A 1 113 ? 10.356 -32.628 -12.390 1.00 57.72 113 ASN A CA 1
ATOM 850 C C . ASN A 1 113 ? 11.657 -33.271 -12.914 1.00 57.72 113 ASN A C 1
ATOM 852 O O . ASN A 1 113 ? 12.655 -32.595 -13.155 1.00 57.72 113 ASN A O 1
ATOM 856 N N . GLU A 1 114 ? 11.655 -34.590 -13.096 1.00 58.28 114 GLU A N 1
ATOM 857 C CA . GLU A 1 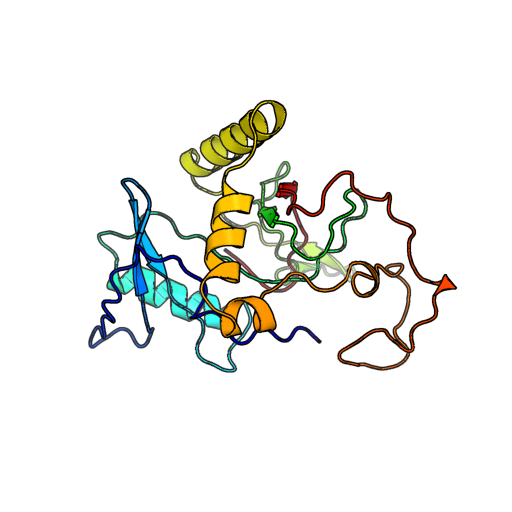114 ? 12.826 -35.332 -13.593 1.00 58.28 114 GLU A CA 1
ATOM 858 C C . GLU A 1 114 ? 13.275 -34.882 -15.001 1.00 58.28 114 GLU A C 1
ATOM 860 O O . GLU A 1 114 ? 14.417 -35.125 -15.379 1.00 58.28 114 GLU A O 1
ATOM 865 N N . SER A 1 115 ? 12.420 -34.172 -15.753 1.00 67.44 115 SER A N 1
ATOM 866 C CA . SER A 1 115 ? 12.731 -33.585 -17.063 1.00 67.44 115 SER A CA 1
ATOM 867 C C . SER A 1 115 ? 13.269 -32.147 -17.010 1.00 67.44 115 SER A C 1
ATOM 869 O O . SER A 1 115 ? 13.482 -31.544 -18.060 1.00 67.44 115 SER A O 1
ATOM 871 N N . GLY A 1 116 ? 13.524 -31.586 -15.823 1.00 54.41 116 GLY A N 1
ATOM 872 C CA . GLY A 1 116 ? 14.096 -30.242 -15.673 1.00 54.41 116 GLY A CA 1
ATOM 873 C C . GLY A 1 116 ? 13.087 -29.097 -15.806 1.00 54.41 116 GLY A C 1
ATOM 874 O O . GLY A 1 116 ? 13.470 -27.930 -15.737 1.00 54.41 116 GLY A O 1
ATOM 875 N N . GLU A 1 117 ? 11.798 -29.397 -15.954 1.00 51.56 117 GLU A N 1
ATOM 876 C CA . GLU A 1 117 ? 10.744 -28.390 -16.013 1.00 51.56 117 GLU A CA 1
ATOM 877 C C . GLU A 1 117 ? 10.289 -28.014 -14.601 1.00 51.56 117 GLU A C 1
ATOM 879 O O . GLU A 1 117 ? 9.958 -28.859 -13.759 1.00 51.56 117 GLU A O 1
ATOM 884 N N . PHE A 1 118 ? 10.249 -26.712 -14.330 1.00 55.00 118 PHE A N 1
ATOM 885 C CA . PHE A 1 118 ? 9.745 -26.192 -13.069 1.00 55.00 118 PHE A CA 1
ATOM 886 C C . PHE A 1 118 ? 8.219 -26.311 -13.025 1.00 55.00 118 PHE A C 1
ATOM 888 O O . PHE A 1 118 ? 7.500 -25.575 -13.702 1.00 55.00 118 PHE A O 1
ATOM 895 N N . ARG A 1 119 ? 7.705 -27.218 -12.189 1.00 48.53 119 ARG A N 1
ATOM 896 C CA . ARG A 1 119 ? 6.274 -27.339 -11.917 1.00 48.53 119 ARG A CA 1
ATOM 897 C C . ARG A 1 119 ? 5.926 -26.622 -10.623 1.00 48.53 119 ARG A C 1
ATOM 899 O O . ARG A 1 119 ? 6.325 -27.035 -9.534 1.00 48.53 119 ARG A O 1
ATOM 906 N N . ARG A 1 120 ? 5.109 -25.580 -10.735 1.00 54.12 120 ARG A N 1
ATOM 907 C CA . ARG A 1 120 ? 4.523 -24.868 -9.595 1.00 54.12 120 ARG A CA 1
ATOM 908 C C . ARG A 1 120 ? 3.727 -25.835 -8.709 1.00 54.12 120 ARG A C 1
ATOM 910 O O . ARG A 1 120 ? 2.929 -26.623 -9.214 1.00 54.12 120 ARG A O 1
ATOM 917 N N . THR A 1 121 ? 3.941 -25.787 -7.395 1.00 47.81 121 THR A N 1
ATOM 918 C CA . THR A 1 121 ? 3.260 -26.679 -6.431 1.00 47.81 121 THR A CA 1
ATOM 919 C C . THR A 1 121 ? 2.460 -25.940 -5.357 1.00 47.81 121 THR A C 1
ATOM 921 O O . THR A 1 121 ? 1.897 -26.598 -4.490 1.00 47.81 121 THR A O 1
ATOM 924 N N . GLY A 1 122 ? 2.381 -24.605 -5.411 1.00 46.97 122 GLY A N 1
ATOM 925 C CA . GLY A 1 122 ? 1.645 -23.796 -4.435 1.00 46.97 122 GLY A CA 1
ATOM 926 C C . GLY A 1 122 ? 0.750 -22.721 -5.062 1.00 46.97 122 GLY A C 1
ATOM 927 O O . GLY A 1 122 ? 1.162 -21.980 -5.961 1.00 46.97 122 GLY A O 1
ATOM 928 N N . ALA A 1 123 ? -0.473 -22.625 -4.546 1.00 47.75 123 ALA A N 1
ATOM 929 C CA . ALA A 1 123 ? -1.362 -21.472 -4.644 1.00 47.75 123 ALA A CA 1
ATOM 930 C C . ALA A 1 123 ? -1.858 -21.169 -3.223 1.00 47.75 123 ALA A C 1
ATOM 932 O O . ALA A 1 123 ? -2.106 -22.106 -2.464 1.00 47.75 123 ALA A O 1
ATOM 933 N N . LEU A 1 124 ? -1.945 -19.891 -2.854 1.00 53.81 124 LEU A N 1
ATOM 934 C CA . LEU A 1 124 ? -2.503 -19.501 -1.560 1.00 53.81 124 LEU A CA 1
ATOM 935 C C . LEU A 1 124 ? -4.018 -19.658 -1.548 1.00 53.81 124 LEU A C 1
ATOM 937 O O . LEU A 1 124 ? -4.666 -19.585 -2.599 1.00 53.81 124 LEU A O 1
ATOM 941 N N . ASP A 1 125 ? -4.565 -19.852 -0.347 1.00 53.28 125 ASP A N 1
ATOM 942 C CA . ASP A 1 125 ? -6.004 -19.797 -0.129 1.00 53.28 125 ASP A CA 1
ATOM 943 C C . ASP A 1 125 ? -6.547 -18.478 -0.684 1.00 53.28 125 ASP A C 1
ATOM 945 O O . ASP A 1 125 ? -5.953 -17.408 -0.537 1.00 53.28 125 ASP A O 1
ATOM 949 N N . SER A 1 126 ? -7.688 -18.551 -1.363 1.00 60.28 126 SER A N 1
ATOM 950 C CA . SER A 1 126 ? -8.322 -17.342 -1.880 1.00 60.28 126 SER A CA 1
ATOM 951 C C . SER A 1 126 ? -8.778 -16.450 -0.720 1.00 60.28 126 SER A C 1
ATOM 953 O O . SER A 1 126 ? -9.321 -16.971 0.262 1.00 60.28 126 SER A O 1
ATOM 955 N N . PRO A 1 127 ? -8.638 -15.113 -0.829 1.00 69.94 127 PRO A N 1
ATOM 956 C CA . PRO A 1 127 ? -9.159 -14.198 0.176 1.00 69.94 127 PRO A CA 1
ATOM 957 C C . PRO A 1 127 ? -10.648 -14.459 0.463 1.00 69.94 127 PRO A C 1
ATOM 959 O O . PRO A 1 127 ? -11.392 -14.850 -0.445 1.00 69.94 127 PRO A O 1
ATOM 962 N N . PRO A 1 128 ? -11.132 -14.209 1.696 1.00 76.62 128 PRO A N 1
ATOM 963 C CA . PRO A 1 128 ? -12.545 -14.347 2.025 1.00 76.62 128 PRO A CA 1
ATOM 964 C C . PRO A 1 128 ? -13.446 -13.618 1.022 1.00 76.62 128 PRO A C 1
ATOM 966 O O . PRO A 1 128 ? -13.140 -12.500 0.602 1.00 76.62 128 PRO A O 1
ATOM 969 N N . ARG A 1 129 ? -14.607 -14.207 0.695 1.00 79.00 129 ARG A N 1
ATOM 970 C CA . ARG A 1 129 ? -15.564 -13.634 -0.276 1.00 79.00 129 ARG A CA 1
ATOM 971 C C . ARG A 1 129 ? -15.902 -12.171 0.003 1.00 79.00 129 ARG A C 1
ATOM 973 O O . ARG A 1 129 ? -16.046 -11.401 -0.933 1.00 79.00 129 ARG A O 1
ATOM 980 N N . SER A 1 130 ? -15.989 -11.778 1.273 1.00 81.50 130 SER A N 1
ATOM 981 C CA . SER A 1 130 ? -16.245 -10.390 1.669 1.00 81.50 130 SER A CA 1
ATOM 982 C C . SER A 1 130 ? -15.182 -9.410 1.167 1.00 81.50 130 SER A C 1
ATOM 984 O O . SER A 1 130 ? -15.538 -8.307 0.763 1.00 81.50 130 SER A O 1
ATOM 986 N N . LEU A 1 131 ? -13.902 -9.798 1.159 1.00 82.44 131 LEU A N 1
ATOM 987 C CA . LEU A 1 131 ? -12.823 -8.973 0.612 1.00 82.44 131 LEU A CA 1
ATOM 988 C C . LEU A 1 131 ? -12.875 -8.931 -0.909 1.00 82.44 131 LEU A C 1
ATOM 990 O O . LEU A 1 131 ? -12.749 -7.856 -1.481 1.00 82.44 131 LEU A O 1
ATOM 994 N N . LEU A 1 132 ? -13.130 -10.069 -1.558 1.00 82.75 132 LEU A N 1
ATOM 995 C CA . LEU A 1 132 ? -13.273 -10.118 -3.016 1.00 82.75 132 LEU A CA 1
ATOM 996 C C . LEU A 1 132 ? -14.438 -9.238 -3.494 1.00 82.75 132 LEU A C 1
ATOM 998 O O . LEU A 1 132 ? -14.291 -8.467 -4.439 1.00 82.75 132 LEU A O 1
ATOM 1002 N N . THR A 1 133 ? -15.580 -9.284 -2.801 1.00 84.25 133 THR A N 1
ATOM 1003 C CA . THR A 1 133 ? -16.706 -8.382 -3.069 1.00 84.25 133 THR A CA 1
ATOM 1004 C C . THR A 1 133 ? -16.316 -6.924 -2.839 1.00 84.25 133 THR A C 1
ATOM 1006 O O . THR A 1 133 ? -16.616 -6.094 -3.690 1.00 84.25 133 THR A O 1
ATOM 1009 N N . ALA A 1 134 ? -15.622 -6.605 -1.741 1.00 86.75 134 ALA A N 1
ATOM 1010 C CA . ALA A 1 134 ? -15.190 -5.237 -1.456 1.00 86.75 134 ALA A CA 1
ATOM 1011 C C . ALA A 1 134 ? -14.237 -4.689 -2.531 1.00 86.75 134 ALA A C 1
ATOM 1013 O O . ALA A 1 134 ? -14.413 -3.558 -2.972 1.00 86.75 134 ALA A O 1
ATOM 1014 N N . VAL A 1 135 ? -13.286 -5.500 -3.002 1.00 87.06 135 VAL A N 1
ATOM 1015 C CA . VAL A 1 135 ? -12.375 -5.144 -4.099 1.00 87.06 135 VAL A CA 1
ATOM 1016 C C . VAL A 1 135 ? -13.149 -4.864 -5.388 1.00 87.06 135 VAL A C 1
ATOM 1018 O O . VAL A 1 135 ? -12.897 -3.853 -6.039 1.00 87.06 135 VAL A O 1
ATOM 1021 N N . ASN A 1 136 ? -14.139 -5.694 -5.729 1.00 87.00 136 ASN A N 1
ATOM 1022 C CA . ASN A 1 136 ? -14.999 -5.443 -6.889 1.00 87.00 136 ASN A CA 1
ATOM 1023 C C . ASN A 1 136 ? -15.827 -4.160 -6.734 1.00 87.00 136 ASN A C 1
ATOM 1025 O O . ASN A 1 136 ? -15.955 -3.402 -7.694 1.00 87.00 136 ASN A O 1
ATOM 1029 N N . THR A 1 137 ? -16.351 -3.879 -5.537 1.00 89.62 137 THR A N 1
ATOM 1030 C CA . THR A 1 137 ? -17.042 -2.615 -5.251 1.00 89.62 137 THR A CA 1
ATOM 1031 C C . THR A 1 137 ? -16.106 -1.419 -5.408 1.00 89.62 137 THR A C 1
ATOM 1033 O O . THR A 1 137 ? -16.492 -0.438 -6.032 1.00 89.62 137 THR A O 1
ATOM 1036 N N . MET A 1 138 ? -14.873 -1.497 -4.898 1.00 88.81 138 MET A N 1
ATOM 1037 C CA . MET A 1 138 ? -13.874 -0.434 -5.055 1.00 88.81 138 MET A CA 1
ATOM 1038 C C . MET A 1 138 ? -13.499 -0.214 -6.522 1.00 88.81 138 MET A C 1
ATOM 1040 O O . MET A 1 138 ? -13.396 0.929 -6.961 1.00 88.81 138 MET A O 1
ATOM 1044 N N . ARG A 1 139 ? -13.337 -1.298 -7.291 1.00 88.44 139 ARG A N 1
ATOM 1045 C CA . ARG A 1 139 ? -13.058 -1.230 -8.729 1.00 88.44 139 ARG A CA 1
ATOM 1046 C C . ARG A 1 139 ? -14.195 -0.542 -9.481 1.00 88.44 139 ARG A C 1
ATOM 1048 O O . ARG A 1 139 ? -13.923 0.319 -10.305 1.00 88.44 139 ARG A O 1
ATOM 1055 N N . ALA A 1 140 ? -15.444 -0.903 -9.186 1.00 89.00 140 ALA A N 1
ATOM 1056 C CA . ALA A 1 140 ? -16.614 -0.286 -9.804 1.00 89.00 140 ALA A CA 1
ATOM 1057 C C . ALA A 1 140 ? -16.751 1.197 -9.425 1.00 89.00 140 ALA A C 1
ATOM 1059 O O . ALA A 1 140 ? -16.974 2.020 -10.304 1.00 89.00 140 ALA A O 1
ATOM 1060 N N . ALA A 1 141 ? -16.561 1.537 -8.146 1.00 89.75 141 ALA A N 1
ATOM 1061 C CA . ALA A 1 141 ? -16.609 2.920 -7.675 1.00 89.75 141 ALA A CA 1
ATOM 1062 C C . ALA A 1 141 ? -15.533 3.787 -8.341 1.00 89.75 141 ALA A C 1
ATOM 1064 O O . ALA A 1 141 ? -15.820 4.905 -8.734 1.00 89.75 141 ALA A O 1
ATOM 1065 N N . GLY A 1 142 ? -14.327 3.256 -8.568 1.00 87.06 142 GLY A N 1
ATOM 1066 C CA . GLY A 1 142 ? -13.267 3.986 -9.273 1.00 87.06 142 GLY A CA 1
ATOM 1067 C C . GLY A 1 142 ? -13.566 4.317 -10.743 1.00 87.06 142 GLY A C 1
ATOM 1068 O O . GLY A 1 142 ? -12.789 5.042 -11.354 1.00 87.06 142 GLY A O 1
ATOM 1069 N N . LEU A 1 143 ? -14.653 3.791 -11.326 1.00 87.06 143 LEU A N 1
ATOM 1070 C CA . LEU A 1 143 ? -15.110 4.164 -12.671 1.00 87.06 143 LEU A CA 1
ATOM 1071 C C . LEU A 1 143 ? -16.046 5.380 -12.670 1.00 87.06 143 LEU A C 1
ATOM 1073 O O . LEU A 1 143 ? -16.253 5.972 -13.728 1.00 87.06 143 LEU A O 1
ATOM 1077 N N . THR A 1 144 ? -16.655 5.712 -11.529 1.00 89.75 144 THR A N 1
ATOM 1078 C CA . THR A 1 144 ? -17.693 6.753 -11.433 1.00 89.75 144 THR A CA 1
ATOM 1079 C C . THR A 1 144 ? -17.381 7.834 -10.411 1.00 89.75 144 THR A C 1
ATOM 1081 O O . THR A 1 144 ? -17.828 8.966 -10.579 1.00 89.75 144 THR A O 1
ATOM 1084 N N . ASP A 1 145 ? -16.631 7.490 -9.368 1.00 90.62 145 ASP A N 1
ATOM 1085 C CA . ASP A 1 145 ? -16.433 8.304 -8.181 1.00 90.62 145 ASP A CA 1
ATOM 1086 C C . ASP A 1 145 ? -14.944 8.596 -7.983 1.00 90.62 145 ASP A C 1
ATOM 1088 O O . ASP A 1 145 ? -14.086 7.726 -8.175 1.00 90.62 145 ASP A O 1
ATOM 1092 N N . ASP A 1 146 ? -14.640 9.800 -7.499 1.00 87.81 146 ASP A N 1
ATOM 1093 C CA . ASP A 1 146 ? -13.278 10.149 -7.117 1.00 87.81 146 ASP A CA 1
ATOM 1094 C C . ASP A 1 146 ? -12.855 9.376 -5.858 1.00 87.81 146 ASP A C 1
ATOM 1096 O O . ASP A 1 146 ? -13.565 9.361 -4.839 1.00 87.81 146 ASP A O 1
ATOM 1100 N N . PRO A 1 147 ? -11.676 8.734 -5.870 1.00 87.19 147 PRO A N 1
ATOM 1101 C CA . PRO A 1 147 ? -1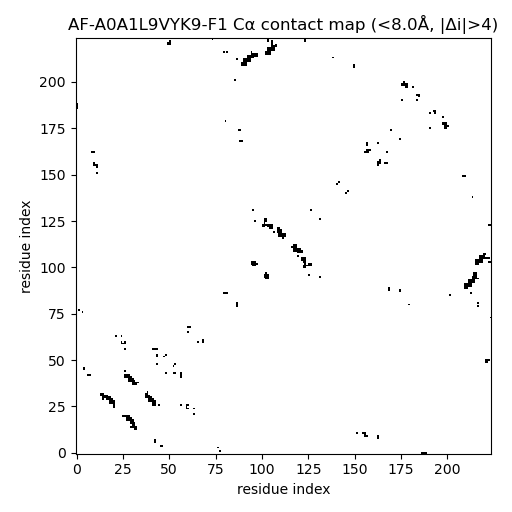1.200 8.020 -4.707 1.00 87.19 147 PRO A CA 1
ATOM 1102 C C . PRO A 1 147 ? -10.851 8.981 -3.570 1.00 87.19 147 PRO A C 1
ATOM 1104 O O . PRO A 1 147 ? -10.315 10.064 -3.770 1.00 87.19 147 PRO A O 1
ATOM 1107 N N . ARG A 1 148 ? -11.054 8.529 -2.329 1.00 86.19 148 ARG A N 1
ATOM 1108 C CA . ARG A 1 148 ? -10.697 9.308 -1.128 1.00 86.19 148 ARG A CA 1
ATOM 1109 C C . ARG A 1 148 ? -9.246 9.148 -0.682 1.00 86.19 148 ARG A C 1
ATOM 1111 O O . ARG A 1 148 ? -8.762 9.915 0.144 1.00 86.19 148 ARG A O 1
ATOM 1118 N N . TYR A 1 149 ? -8.538 8.135 -1.182 1.00 85.50 149 TYR A N 1
ATOM 1119 C CA . TYR A 1 149 ? -7.160 7.886 -0.761 1.00 85.50 149 TYR A CA 1
ATOM 1120 C C . TYR A 1 149 ? -6.170 9.020 -1.092 1.00 85.50 149 TYR A C 1
ATOM 1122 O O . TYR A 1 149 ? -5.267 9.205 -0.274 1.00 85.50 149 TYR A O 1
ATOM 1130 N N . PRO A 1 150 ? -6.307 9.820 -2.176 1.00 87.88 150 PRO A N 1
ATOM 1131 C CA . PRO A 1 150 ? -5.422 10.961 -2.406 1.00 87.88 150 PRO A CA 1
ATOM 1132 C C . PRO A 1 150 ? -5.511 11.981 -1.267 1.00 87.88 150 PRO A C 1
ATOM 1134 O O . PRO A 1 150 ? -4.481 12.420 -0.760 1.00 87.88 150 PRO A O 1
ATOM 1137 N N . GLU A 1 151 ? -6.720 12.264 -0.770 1.00 88.38 151 GLU A N 1
ATOM 1138 C CA . GLU A 1 151 ? -6.954 13.151 0.378 1.00 88.38 151 GLU A CA 1
ATOM 1139 C C . GLU A 1 151 ? -6.237 12.634 1.638 1.00 88.38 151 GLU A C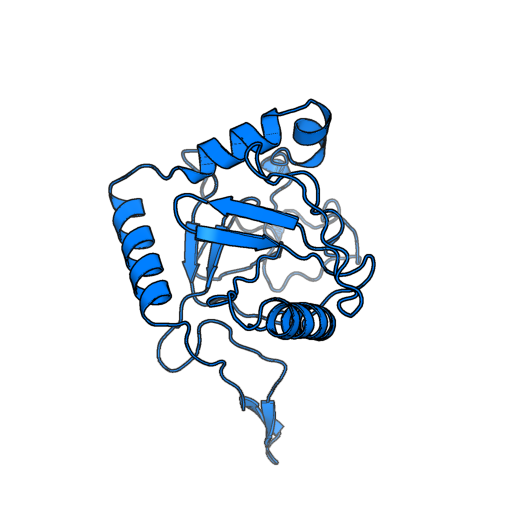 1
ATOM 1141 O O . GLU A 1 151 ? -5.530 13.376 2.324 1.00 88.38 151 GLU A O 1
ATOM 1146 N N . TYR A 1 152 ? -6.364 11.335 1.935 1.00 86.94 152 TYR A N 1
ATOM 1147 C CA . TYR A 1 152 ? -5.700 10.729 3.093 1.00 86.94 152 TYR A CA 1
ATOM 1148 C C . TYR A 1 152 ? -4.174 10.802 2.997 1.00 86.94 152 TYR A C 1
ATOM 1150 O O . TYR A 1 152 ? -3.510 11.093 3.997 1.00 86.94 152 TYR A O 1
ATOM 1158 N N . LEU A 1 153 ? -3.620 10.562 1.807 1.00 86.38 153 LEU A N 1
ATOM 1159 C CA . LEU A 1 153 ? -2.182 10.635 1.562 1.00 86.38 153 LEU A CA 1
ATOM 1160 C C . LEU A 1 153 ? -1.671 12.071 1.684 1.00 86.38 153 LEU A C 1
ATOM 1162 O O . LEU A 1 153 ? -0.689 12.304 2.388 1.00 86.38 153 LEU A O 1
ATOM 1166 N N . GLN A 1 154 ? -2.360 13.037 1.074 1.00 87.88 154 GLN A N 1
ATOM 1167 C CA . GLN A 1 154 ? -2.003 14.453 1.165 1.00 87.88 154 GLN A CA 1
ATOM 1168 C C . GLN A 1 154 ? -2.034 14.944 2.616 1.00 87.88 154 GLN A C 1
ATOM 1170 O O . GLN A 1 154 ? -1.072 15.564 3.069 1.00 87.88 154 GLN A O 1
ATOM 1175 N N . ASN A 1 155 ? -3.068 14.586 3.381 1.00 88.25 155 ASN A N 1
ATOM 1176 C CA . ASN A 1 155 ? -3.164 14.930 4.800 1.00 88.25 155 ASN A CA 1
ATOM 1177 C C . ASN A 1 155 ? -2.036 14.298 5.636 1.00 88.25 155 ASN A C 1
ATOM 1179 O O . ASN A 1 155 ? -1.471 14.948 6.520 1.00 88.25 155 ASN A O 1
ATOM 1183 N N . ALA A 1 156 ? -1.668 13.041 5.361 1.00 86.06 156 ALA A N 1
ATOM 1184 C CA . ALA A 1 156 ? -0.585 12.361 6.072 1.00 86.06 156 ALA A CA 1
ATOM 1185 C C . ALA A 1 156 ? 0.798 12.950 5.739 1.00 86.06 156 ALA A C 1
ATOM 1187 O O . ALA A 1 156 ? 1.607 13.191 6.641 1.00 86.06 156 ALA A O 1
ATOM 1188 N N . ILE A 1 157 ? 1.065 13.216 4.458 1.00 88.44 157 ILE A N 1
ATOM 1189 C CA . ILE A 1 157 ? 2.333 13.774 3.970 1.00 88.44 157 ILE A CA 1
ATOM 1190 C C . ILE A 1 157 ? 2.475 15.235 4.413 1.00 88.44 157 ILE A C 1
ATOM 1192 O O . ILE A 1 157 ? 3.518 15.621 4.946 1.00 88.44 157 ILE A O 1
ATOM 1196 N N . GLY A 1 158 ? 1.415 16.031 4.270 1.00 89.44 158 GLY A N 1
ATOM 1197 C CA . GLY A 1 158 ? 1.374 17.458 4.601 1.00 89.44 158 GLY A CA 1
ATOM 1198 C C . GLY A 1 158 ? 1.353 17.776 6.099 1.00 89.44 158 GLY A C 1
ATOM 1199 O O . GLY A 1 158 ? 1.471 18.939 6.473 1.00 89.44 158 GLY A O 1
ATOM 1200 N N . ARG A 1 159 ? 1.252 16.767 6.976 1.00 88.50 159 ARG A N 1
ATOM 1201 C CA . ARG A 1 159 ? 1.129 16.954 8.432 1.00 88.50 159 ARG A CA 1
ATOM 1202 C C . ARG A 1 159 ? 2.265 17.776 9.051 1.00 88.50 159 ARG A C 1
ATOM 1204 O O . ARG A 1 159 ? 2.042 18.517 10.003 1.00 88.50 159 ARG A O 1
ATOM 1211 N N . THR A 1 160 ? 3.496 17.593 8.579 1.00 90.00 160 THR A N 1
ATOM 1212 C CA . THR A 1 160 ? 4.688 18.288 9.084 1.00 90.00 160 THR A CA 1
ATOM 1213 C C . THR A 1 160 ? 5.711 18.506 7.964 1.00 90.00 160 THR A C 1
ATOM 1215 O O . THR A 1 160 ? 5.765 17.706 7.027 1.00 90.00 160 THR A O 1
ATOM 1218 N N . PRO A 1 161 ? 6.637 19.477 8.097 1.00 92.19 161 PRO A N 1
ATOM 1219 C CA . PRO A 1 161 ? 7.756 19.610 7.158 1.00 92.19 161 PRO A CA 1
ATOM 1220 C C . PRO A 1 161 ? 8.601 18.330 7.049 1.00 92.19 161 PRO A C 1
ATOM 1222 O O . PRO A 1 161 ? 9.130 17.999 5.990 1.00 92.19 161 PRO A O 1
ATOM 1225 N N . ARG A 1 162 ? 8.707 17.565 8.147 1.00 88.81 162 ARG A N 1
ATOM 1226 C CA . ARG A 1 162 ? 9.437 16.292 8.175 1.00 88.81 162 ARG A CA 1
ATOM 1227 C C . ARG A 1 162 ? 8.736 15.215 7.349 1.00 88.81 162 ARG A C 1
ATOM 1229 O O . ARG A 1 162 ? 9.420 14.472 6.651 1.00 88.81 162 ARG A O 1
ATOM 1236 N N . THR A 1 163 ? 7.413 15.100 7.431 1.00 86.44 163 THR A N 1
ATOM 1237 C CA . THR A 1 163 ? 6.661 14.119 6.635 1.00 86.44 163 THR A CA 1
ATOM 1238 C C . THR A 1 163 ? 6.658 14.502 5.161 1.00 86.44 163 THR A C 1
ATOM 1240 O O . THR A 1 163 ? 6.909 13.642 4.324 1.00 86.44 163 THR A O 1
ATOM 1243 N N . GLN A 1 164 ? 6.525 15.792 4.850 1.00 88.06 164 GLN A N 1
ATOM 1244 C CA . GLN A 1 164 ? 6.590 16.290 3.479 1.00 88.06 164 GLN A CA 1
ATOM 1245 C C . GLN A 1 164 ? 7.951 16.004 2.832 1.00 88.06 164 GLN A C 1
ATOM 1247 O O . GLN A 1 164 ? 8.011 15.526 1.704 1.00 88.06 164 GLN A O 1
ATOM 1252 N N . LYS A 1 165 ? 9.049 16.225 3.566 1.00 87.06 165 LYS A N 1
ATOM 1253 C CA . LYS A 1 165 ? 10.408 15.969 3.068 1.00 87.06 165 LYS A CA 1
ATOM 1254 C C . LYS A 1 165 ? 10.702 14.484 2.828 1.00 87.06 165 LYS A C 1
ATOM 1256 O O . LYS A 1 165 ? 11.402 14.163 1.879 1.00 87.06 165 LYS A O 1
ATOM 1261 N N . ASN A 1 166 ? 10.242 13.596 3.712 1.00 85.50 166 ASN A N 1
ATOM 1262 C CA . ASN A 1 166 ? 10.628 12.178 3.670 1.00 85.50 166 ASN A CA 1
ATOM 1263 C C . ASN A 1 166 ? 9.658 11.293 2.881 1.00 85.50 166 ASN A C 1
ATOM 1265 O O . ASN A 1 166 ? 10.041 10.204 2.472 1.00 85.50 166 ASN A O 1
ATOM 1269 N N . PHE A 1 167 ? 8.412 11.735 2.707 1.00 85.19 167 PHE A N 1
ATOM 1270 C CA . PHE A 1 167 ? 7.349 10.932 2.100 1.00 85.19 167 PHE A CA 1
ATOM 1271 C C . PHE A 1 167 ? 6.607 11.658 0.978 1.00 85.19 167 PHE A C 1
ATOM 1273 O O . PHE A 1 167 ? 5.613 11.149 0.467 1.00 85.19 167 PHE A O 1
ATOM 1280 N N . GLY A 1 168 ? 7.066 12.855 0.606 1.00 83.56 168 GLY A N 1
ATOM 1281 C CA . GLY A 1 168 ? 6.600 13.525 -0.597 1.00 83.56 168 GLY A CA 1
ATOM 1282 C C . GLY A 1 168 ? 6.902 12.686 -1.837 1.00 83.56 168 GLY A C 1
ATOM 1283 O O . GLY A 1 168 ? 7.889 11.947 -1.880 1.00 83.56 168 GLY A O 1
ATOM 1284 N N . ARG A 1 169 ? 6.042 12.806 -2.852 1.00 80.44 169 ARG A N 1
ATOM 1285 C CA . ARG A 1 169 ? 6.259 12.140 -4.135 1.00 80.44 169 ARG A CA 1
ATOM 1286 C C . ARG A 1 169 ? 7.581 12.642 -4.741 1.00 80.44 169 ARG A C 1
ATOM 1288 O O . ARG A 1 169 ? 7.802 13.856 -4.756 1.00 80.44 169 ARG A O 1
ATOM 1295 N N . PRO A 1 170 ? 8.466 11.746 -5.210 1.00 79.50 170 PRO A N 1
ATOM 1296 C CA . PRO A 1 170 ? 9.697 12.160 -5.869 1.00 79.50 170 PRO A CA 1
ATOM 1297 C C . PRO A 1 170 ? 9.382 12.816 -7.225 1.00 79.50 170 PRO A C 1
ATOM 1299 O O . PRO A 1 170 ? 8.258 12.729 -7.724 1.00 79.50 170 PRO A O 1
ATOM 1302 N N . SER A 1 171 ? 10.355 13.512 -7.822 1.00 78.50 171 SER A N 1
ATOM 1303 C CA . SER A 1 171 ? 10.120 14.221 -9.086 1.00 78.50 171 SER A CA 1
ATOM 1304 C C . SER A 1 171 ? 9.760 13.237 -10.212 1.00 78.50 171 SER A C 1
ATOM 1306 O O . SER A 1 171 ? 10.335 12.147 -10.260 1.00 78.50 171 SER A O 1
ATOM 1308 N N . PRO A 1 172 ? 8.886 13.605 -11.170 1.00 75.38 172 PRO A N 1
ATOM 1309 C CA . PRO A 1 172 ? 8.546 12.729 -12.299 1.00 75.38 172 PRO A CA 1
ATOM 1310 C C . PRO A 1 172 ? 9.771 12.256 -13.096 1.00 75.38 172 PRO A C 1
ATOM 1312 O O . PRO A 1 172 ? 9.803 11.141 -13.591 1.00 75.38 172 PRO A O 1
ATOM 1315 N N . GLN A 1 173 ? 10.825 13.075 -13.145 1.00 76.88 173 GLN A N 1
ATOM 1316 C CA . GLN A 1 173 ? 12.100 12.765 -13.804 1.00 76.88 173 GLN A CA 1
ATOM 1317 C C . GLN A 1 173 ? 12.882 11.629 -13.126 1.00 76.88 173 GLN A C 1
ATOM 1319 O O . GLN A 1 173 ? 13.746 11.015 -13.746 1.00 76.88 173 GLN A O 1
ATOM 1324 N N . SER A 1 174 ? 12.615 11.370 -11.844 1.00 78.56 174 SER A N 1
ATOM 1325 C CA . SER A 1 174 ? 13.236 10.275 -11.092 1.00 78.56 174 SER A CA 1
ATOM 1326 C C . SER A 1 174 ? 12.469 8.955 -11.212 1.00 78.56 174 SER A C 1
ATOM 1328 O O . SER A 1 174 ? 13.019 7.898 -10.907 1.00 78.56 174 SER A O 1
ATOM 1330 N N . ASP A 1 175 ? 11.224 9.000 -11.693 1.00 79.19 175 ASP A N 1
ATOM 1331 C CA . ASP A 1 175 ? 10.446 7.816 -12.032 1.00 79.19 175 ASP A CA 1
ATOM 1332 C C . ASP A 1 175 ? 10.843 7.375 -13.448 1.00 79.19 175 ASP A C 1
ATOM 1334 O O . ASP A 1 175 ? 10.309 7.851 -14.450 1.00 79.19 175 ASP A O 1
ATOM 1338 N N . ARG A 1 176 ? 11.842 6.493 -13.532 1.00 81.19 176 ARG A N 1
ATOM 1339 C CA . ARG A 1 176 ? 12.407 5.984 -14.790 1.00 81.19 176 ARG A CA 1
ATOM 1340 C C . ARG A 1 176 ? 12.124 4.491 -14.901 1.00 81.19 176 ARG A C 1
ATOM 1342 O O . ARG A 1 176 ? 12.528 3.719 -14.032 1.00 81.19 176 ARG A O 1
ATOM 1349 N N . LEU A 1 177 ? 11.438 4.089 -15.971 1.00 81.81 177 LEU A N 1
ATOM 1350 C CA . LEU A 1 177 ? 11.158 2.688 -16.281 1.00 81.81 177 LEU A CA 1
ATOM 1351 C C . LEU A 1 177 ? 12.142 2.214 -17.349 1.00 81.81 177 LEU A C 1
ATOM 1353 O O . LEU A 1 177 ? 12.203 2.797 -18.425 1.00 81.81 177 LEU A O 1
ATOM 1357 N N . PHE A 1 178 ? 12.898 1.159 -17.058 1.00 82.12 178 PHE A N 1
ATOM 1358 C CA . PHE A 1 178 ? 13.825 0.543 -18.007 1.00 82.12 178 PHE A CA 1
ATOM 1359 C C . PHE A 1 178 ? 13.244 -0.747 -18.567 1.00 82.12 178 PHE A C 1
ATOM 1361 O O . PHE A 1 178 ? 12.500 -1.453 -17.884 1.00 82.12 178 PHE A O 1
ATOM 1368 N N . LYS A 1 179 ? 13.653 -1.088 -19.790 1.00 80.75 179 LYS A N 1
ATOM 1369 C CA . LYS A 1 179 ? 13.337 -2.379 -20.408 1.00 80.75 179 LYS A CA 1
ATOM 1370 C C . LYS A 1 179 ? 13.775 -3.521 -19.496 1.00 80.75 179 LYS A C 1
ATOM 1372 O O . LYS A 1 179 ? 14.899 -3.534 -19.003 1.00 80.75 179 LYS A O 1
ATOM 1377 N N . THR A 1 180 ? 12.932 -4.539 -19.359 1.00 73.88 180 THR A N 1
ATOM 1378 C CA . THR A 1 180 ? 13.165 -5.697 -18.470 1.00 73.88 180 THR A CA 1
ATOM 1379 C C . THR A 1 180 ? 14.473 -6.449 -18.730 1.00 73.88 180 THR A C 1
ATOM 1381 O O . THR A 1 180 ? 15.036 -7.041 -17.815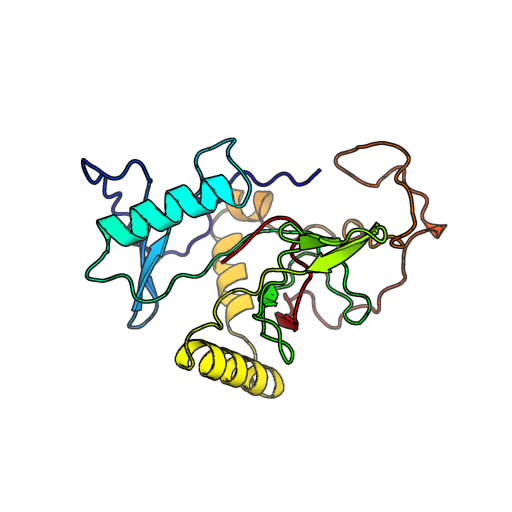 1.00 73.88 180 THR A O 1
ATOM 1384 N N . LYS A 1 181 ? 14.973 -6.425 -19.972 1.00 77.12 181 LYS A N 1
ATOM 1385 C CA . LYS A 1 181 ? 16.234 -7.069 -20.379 1.00 77.12 181 LYS A CA 1
ATOM 1386 C C . LYS A 1 181 ? 17.472 -6.192 -20.162 1.00 77.12 181 LYS A C 1
ATOM 1388 O O . LYS A 1 181 ? 18.570 -6.607 -20.526 1.00 77.12 181 LYS A O 1
ATOM 1393 N N . HIS A 1 182 ? 17.314 -4.974 -19.646 1.00 77.25 182 HIS A N 1
ATOM 1394 C CA . HIS A 1 182 ? 18.440 -4.086 -19.409 1.00 77.25 182 HIS A CA 1
ATOM 1395 C C . HIS A 1 182 ? 19.197 -4.511 -18.149 1.00 77.25 182 HIS A C 1
ATOM 1397 O O . HIS A 1 182 ? 18.688 -4.421 -17.034 1.00 77.25 182 HIS A O 1
ATOM 1403 N N . GLU A 1 183 ? 20.438 -4.952 -18.331 1.00 75.94 183 GLU A N 1
ATOM 1404 C CA . GLU A 1 183 ? 21.356 -5.151 -17.217 1.00 75.94 183 GLU A CA 1
ATOM 1405 C C . GLU A 1 183 ? 21.903 -3.802 -16.753 1.00 75.94 183 GLU A C 1
ATOM 1407 O O . GLU A 1 183 ? 22.535 -3.064 -17.514 1.00 75.94 183 GLU A O 1
ATOM 1412 N N . HIS A 1 184 ? 21.651 -3.479 -15.486 1.00 79.44 184 HIS A N 1
ATOM 1413 C CA . HIS A 1 184 ? 22.171 -2.261 -14.888 1.00 79.44 184 HIS A CA 1
ATOM 1414 C C . HIS A 1 184 ? 23.694 -2.380 -14.701 1.00 79.44 184 HIS A C 1
ATOM 1416 O O . HIS A 1 184 ? 24.162 -3.363 -14.124 1.00 79.44 184 HIS A O 1
ATOM 1422 N N . PRO A 1 185 ? 24.476 -1.371 -15.130 1.00 73.00 185 PRO A N 1
ATOM 1423 C CA . PRO A 1 185 ? 25.939 -1.440 -15.172 1.00 73.00 185 PRO A CA 1
ATOM 1424 C C . PRO A 1 185 ? 26.602 -1.570 -13.792 1.00 73.00 185 PRO A C 1
ATOM 1426 O O . PRO A 1 185 ? 27.752 -1.992 -13.704 1.00 73.00 185 PRO A O 1
ATOM 1429 N N . ALA A 1 186 ? 25.895 -1.227 -12.713 1.00 68.75 186 ALA A N 1
ATOM 1430 C CA . ALA A 1 186 ? 26.318 -1.508 -11.349 1.00 68.75 186 ALA A CA 1
ATOM 1431 C C . ALA A 1 186 ? 25.100 -1.695 -10.426 1.00 68.75 186 ALA A C 1
ATOM 1433 O O . ALA A 1 186 ? 24.076 -1.031 -10.622 1.00 68.75 186 ALA A O 1
ATOM 1434 N N . PRO A 1 187 ? 25.203 -2.535 -9.380 1.00 63.44 187 PRO A N 1
ATOM 1435 C CA . PRO A 1 187 ? 24.239 -2.542 -8.289 1.00 63.44 187 PRO A CA 1
ATOM 1436 C C . PRO A 1 187 ? 24.363 -1.224 -7.510 1.00 63.44 187 PRO A C 1
ATOM 1438 O O . PRO A 1 187 ? 25.234 -1.061 -6.660 1.00 63.44 187 PRO A O 1
ATOM 1441 N N . GLY A 1 188 ? 23.508 -0.261 -7.846 1.00 64.00 188 GLY A N 1
ATOM 1442 C CA . GLY A 1 188 ? 23.435 1.054 -7.213 1.00 64.00 188 GLY A CA 1
ATOM 1443 C C . GLY A 1 188 ? 22.080 1.320 -6.560 1.00 64.00 188 GLY A C 1
ATOM 1444 O O . GLY A 1 188 ? 21.112 0.572 -6.731 1.00 64.00 188 GLY A O 1
ATOM 1445 N N . ASN A 1 189 ? 22.009 2.421 -5.810 1.00 66.12 189 ASN A N 1
ATOM 1446 C CA . ASN A 1 189 ? 20.762 2.906 -5.207 1.00 66.12 189 ASN A CA 1
ATOM 1447 C C . ASN A 1 189 ? 19.917 3.742 -6.182 1.00 66.12 189 ASN A C 1
ATOM 1449 O O . ASN A 1 189 ? 18.760 4.027 -5.889 1.00 66.12 189 ASN A O 1
ATOM 1453 N N . ASN A 1 190 ? 20.481 4.129 -7.326 1.00 70.44 190 ASN A N 1
ATOM 1454 C CA . ASN A 1 190 ? 19.824 4.887 -8.383 1.00 70.44 190 ASN A CA 1
ATOM 1455 C C . ASN A 1 190 ? 20.259 4.369 -9.762 1.00 70.44 190 ASN A C 1
ATOM 1457 O O . ASN A 1 190 ? 21.218 3.607 -9.893 1.00 70.44 190 ASN A O 1
ATOM 1461 N N . CYS A 1 191 ? 19.527 4.787 -10.793 1.00 75.75 191 CYS A N 1
ATOM 1462 C CA . CYS A 1 191 ? 19.800 4.424 -12.183 1.00 75.75 191 CYS A CA 1
ATOM 1463 C C . CYS A 1 191 ? 20.425 5.587 -12.970 1.00 75.75 191 CYS A C 1
ATOM 1465 O O . CYS A 1 191 ? 20.314 5.642 -14.192 1.00 75.75 191 CYS A O 1
ATOM 1467 N N . ASP A 1 192 ? 21.080 6.537 -12.299 1.00 79.75 192 ASP A N 1
ATOM 1468 C CA . ASP A 1 192 ? 21.568 7.785 -12.912 1.00 79.75 192 ASP A CA 1
ATOM 1469 C C . ASP A 1 192 ? 22.617 7.534 -14.004 1.00 79.75 192 ASP A C 1
ATOM 1471 O O . ASP A 1 192 ? 22.666 8.250 -14.997 1.00 79.75 192 ASP A O 1
ATOM 1475 N N . ILE A 1 193 ? 23.395 6.458 -13.864 1.00 80.19 193 ILE A N 1
ATOM 1476 C CA . ILE A 1 193 ? 24.399 6.020 -14.845 1.00 80.19 193 ILE A CA 1
ATOM 1477 C C . ILE A 1 193 ? 23.833 5.101 -15.943 1.00 80.19 193 ILE A C 1
ATOM 1479 O O . ILE A 1 193 ? 24.578 4.648 -16.810 1.00 80.19 193 ILE A O 1
ATOM 1483 N N . CYS A 1 194 ? 22.541 4.767 -15.889 1.00 80.81 194 CYS A N 1
ATOM 1484 C CA . CYS A 1 194 ? 21.915 3.869 -16.860 1.00 80.81 194 CYS A CA 1
ATOM 1485 C C . CYS A 1 194 ? 21.575 4.626 -18.144 1.00 80.81 194 CYS A C 1
ATOM 1487 O O . CYS A 1 194 ? 21.177 5.793 -18.111 1.00 80.81 194 CYS A O 1
ATOM 1489 N N . LEU A 1 195 ? 21.730 3.947 -19.281 1.00 79.88 195 LEU A N 1
ATOM 1490 C CA . LEU A 1 195 ? 21.567 4.551 -20.601 1.00 79.88 195 LEU A CA 1
ATOM 1491 C C . LEU A 1 195 ? 20.103 4.929 -20.851 1.00 79.88 195 LEU A C 1
ATOM 1493 O O . LEU A 1 195 ? 19.240 4.055 -20.894 1.00 79.88 195 LEU A O 1
ATOM 1497 N N . ALA A 1 196 ? 19.845 6.210 -21.125 1.00 79.31 196 ALA A N 1
ATOM 1498 C CA . ALA A 1 196 ? 18.499 6.720 -21.407 1.00 79.31 196 ALA A CA 1
ATOM 1499 C C . ALA A 1 196 ? 17.809 6.015 -22.593 1.00 79.31 196 ALA A C 1
ATOM 1501 O O . ALA A 1 196 ? 16.596 5.858 -22.608 1.00 79.31 196 ALA A O 1
ATOM 1502 N N . GLY A 1 197 ? 18.570 5.501 -23.569 1.00 80.69 197 GLY A N 1
ATOM 1503 C CA . GLY A 1 197 ? 18.018 4.726 -24.694 1.00 80.69 197 GLY A CA 1
ATOM 1504 C C . GLY A 1 197 ? 17.418 3.361 -24.312 1.00 80.69 197 GLY A C 1
ATOM 1505 O O . GLY A 1 197 ? 16.823 2.687 -25.157 1.00 80.69 197 GLY A O 1
ATOM 1506 N N . GLN A 1 198 ? 17.593 2.929 -23.062 1.00 82.19 198 GLN A N 1
ATOM 1507 C CA . GLN A 1 198 ? 16.994 1.712 -22.510 1.00 82.19 198 GLN A CA 1
ATOM 1508 C C . GLN A 1 198 ? 15.735 2.000 -21.683 1.00 82.19 198 GLN A C 1
ATOM 1510 O O . GLN A 1 198 ? 15.131 1.061 -21.164 1.00 82.19 198 GLN A O 1
ATOM 1515 N N . GLU A 1 199 ? 15.332 3.267 -21.578 1.00 85.25 199 GLU A N 1
ATOM 1516 C CA . GLU A 1 199 ? 14.087 3.660 -20.927 1.00 85.25 199 GLU A CA 1
ATOM 1517 C C . GLU A 1 199 ? 12.881 3.372 -21.824 1.00 85.25 199 GLU A C 1
ATOM 1519 O O . GLU A 1 199 ? 12.935 3.497 -23.053 1.00 85.25 199 GLU A O 1
ATOM 1524 N N . GLU A 1 200 ? 11.784 2.960 -21.201 1.00 83.62 200 GLU A N 1
ATOM 1525 C CA . GLU A 1 200 ? 10.492 2.817 -21.853 1.00 83.62 200 GLU A CA 1
ATOM 1526 C C . GLU A 1 200 ? 9.720 4.131 -21.755 1.00 83.62 200 GLU A C 1
ATOM 1528 O O . GLU A 1 200 ? 9.548 4.702 -20.675 1.00 83.62 200 GLU A O 1
ATOM 1533 N N . SER A 1 201 ? 9.240 4.613 -22.902 1.00 77.31 201 SER A N 1
ATOM 1534 C CA . SER A 1 201 ? 8.368 5.782 -22.942 1.00 77.31 201 SER A CA 1
ATOM 1535 C C . SER A 1 201 ? 7.018 5.423 -22.328 1.00 77.31 201 SER A C 1
ATOM 1537 O O . SER A 1 201 ? 6.394 4.433 -22.710 1.00 77.31 201 SER A O 1
ATOM 1539 N N . ARG A 1 202 ? 6.574 6.239 -21.371 1.00 76.44 202 ARG A N 1
ATOM 1540 C CA . ARG A 1 202 ? 5.251 6.141 -20.752 1.00 76.44 202 ARG A CA 1
ATOM 1541 C C . ARG A 1 202 ? 4.431 7.356 -21.150 1.00 76.44 202 ARG A C 1
ATOM 1543 O O . ARG A 1 202 ? 4.973 8.454 -21.252 1.00 76.44 202 ARG A O 1
ATOM 1550 N N . ALA A 1 203 ? 3.130 7.157 -21.341 1.00 74.06 203 ALA A N 1
ATOM 1551 C CA . ALA A 1 203 ? 2.209 8.269 -21.526 1.00 74.06 203 ALA A CA 1
ATOM 1552 C C . ALA A 1 203 ? 2.247 9.193 -20.299 1.00 74.06 203 ALA A C 1
ATOM 1554 O O . ALA A 1 203 ? 2.290 8.721 -19.155 1.00 74.06 203 ALA A O 1
ATOM 1555 N N . GLU A 1 204 ? 2.228 10.503 -20.543 1.00 73.62 204 GLU A N 1
ATOM 1556 C CA . GLU A 1 204 ? 2.022 11.476 -19.476 1.00 73.62 204 GLU A CA 1
ATOM 1557 C C . GLU A 1 204 ? 0.647 11.255 -18.847 1.00 73.62 204 GLU A C 1
ATOM 1559 O O . GLU A 1 204 ? -0.324 10.902 -19.521 1.00 73.62 204 GLU A O 1
ATOM 1564 N N . ARG A 1 205 ? 0.575 11.420 -17.528 1.00 76.19 205 ARG A N 1
ATOM 1565 C CA . ARG A 1 205 ? -0.697 11.353 -16.814 1.00 76.19 205 ARG A CA 1
ATOM 1566 C C . ARG A 1 205 ? -1.372 12.710 -16.832 1.00 76.19 205 ARG A C 1
ATOM 1568 O O . ARG A 1 205 ? -0.703 13.735 -16.779 1.00 76.19 205 ARG A O 1
ATOM 1575 N N . GLU A 1 206 ? -2.698 12.679 -16.829 1.00 76.94 206 GLU A N 1
ATOM 1576 C CA . GLU A 1 206 ? -3.533 13.867 -16.641 1.00 76.94 206 GLU A CA 1
ATOM 1577 C C . GLU A 1 206 ? -3.316 14.496 -15.256 1.00 76.94 206 GLU A C 1
ATOM 1579 O O . GLU A 1 206 ? -3.306 15.718 -15.123 1.00 76.94 206 GLU A O 1
ATOM 1584 N N . ASP A 1 207 ? -3.075 13.664 -14.237 1.00 80.56 207 ASP A N 1
ATOM 1585 C CA . ASP A 1 207 ? -2.843 14.074 -12.855 1.00 80.56 207 ASP A CA 1
ATOM 1586 C C . ASP A 1 207 ? -1.645 13.349 -12.212 1.00 80.56 207 ASP A C 1
ATOM 1588 O O . ASP A 1 207 ? -1.086 12.375 -12.730 1.00 80.56 207 ASP A O 1
ATOM 1592 N N . ASN A 1 208 ? -1.242 13.853 -11.044 1.00 78.38 208 ASN A N 1
ATOM 1593 C CA . ASN A 1 208 ? -0.179 13.274 -10.228 1.00 78.38 208 ASN A CA 1
ATOM 1594 C C . ASN A 1 208 ? -0.712 12.428 -9.063 1.00 78.38 208 ASN A C 1
ATOM 1596 O O . ASN A 1 208 ? 0.059 12.123 -8.141 1.00 78.38 208 ASN A O 1
ATOM 1600 N N . ASP A 1 209 ? -1.982 12.042 -9.087 1.00 84.31 209 ASP A N 1
ATOM 1601 C CA . ASP A 1 209 ? -2.555 11.234 -8.029 1.00 84.31 209 ASP A CA 1
ATOM 1602 C C . ASP A 1 209 ? -2.186 9.751 -8.217 1.00 84.31 209 ASP A C 1
ATOM 1604 O O . ASP A 1 209 ? -2.011 9.252 -9.339 1.00 84.31 209 ASP A O 1
ATOM 1608 N N . PRO A 1 210 ? -2.004 9.013 -7.109 1.00 86.06 210 PRO A N 1
ATOM 1609 C CA . PRO A 1 210 ? -1.848 7.568 -7.157 1.00 86.06 210 PRO A CA 1
ATOM 1610 C C . PRO A 1 210 ? -3.009 6.901 -7.889 1.00 86.06 210 PRO A C 1
ATOM 1612 O O . PRO A 1 210 ? -4.174 7.191 -7.607 1.00 86.06 210 PRO A O 1
ATOM 1615 N N . LYS A 1 211 ? -2.712 5.945 -8.771 1.00 86.88 211 LYS A N 1
ATOM 1616 C CA . LYS A 1 211 ? -3.745 5.117 -9.405 1.00 86.88 211 LYS A CA 1
ATOM 1617 C C . LYS A 1 211 ? -3.793 3.740 -8.755 1.00 86.88 211 LYS A C 1
ATOM 1619 O O . LYS A 1 211 ? -2.753 3.155 -8.452 1.00 86.88 211 LYS A O 1
ATOM 1624 N N . ALA A 1 212 ? -5.007 3.249 -8.513 1.00 87.06 212 ALA A N 1
ATOM 1625 C CA . ALA A 1 212 ? -5.237 1.897 -8.025 1.00 87.06 212 ALA A CA 1
ATOM 1626 C C . ALA A 1 212 ? -5.307 0.918 -9.205 1.00 87.06 212 ALA A C 1
ATOM 1628 O O . ALA A 1 212 ? -6.182 1.038 -10.062 1.00 87.06 212 ALA A O 1
ATOM 1629 N N . HIS A 1 213 ? -4.411 -0.064 -9.226 1.00 85.25 213 HIS A N 1
ATOM 1630 C CA . HIS A 1 213 ? -4.378 -1.141 -10.216 1.00 85.25 213 HIS A CA 1
ATOM 1631 C C . HIS A 1 213 ? -4.845 -2.438 -9.570 1.00 85.25 213 HIS A C 1
ATOM 1633 O O . HIS A 1 213 ? -4.412 -2.779 -8.469 1.00 85.25 213 HIS A O 1
ATOM 1639 N N . TYR A 1 214 ? -5.726 -3.166 -10.247 1.00 81.19 214 TYR A N 1
ATOM 1640 C CA . TYR A 1 214 ? -6.305 -4.406 -9.738 1.00 81.19 214 TYR A CA 1
ATOM 1641 C C . TYR A 1 214 ? -5.817 -5.581 -10.574 1.00 81.19 214 TYR A C 1
ATOM 1643 O O . TYR A 1 214 ? -6.490 -5.989 -11.519 1.00 81.19 214 TYR A O 1
ATOM 1651 N N . ASP A 1 215 ? -4.651 -6.104 -10.225 1.00 66.94 215 ASP A N 1
ATOM 1652 C CA . ASP A 1 215 ? -3.942 -7.074 -11.054 1.00 66.94 215 ASP A CA 1
ATOM 1653 C C . ASP A 1 215 ? -3.425 -8.245 -10.209 1.00 66.94 215 ASP A C 1
ATOM 1655 O O . ASP A 1 215 ? -3.204 -8.120 -8.997 1.00 66.94 215 ASP A O 1
ATOM 1659 N N . SER A 1 216 ? -3.226 -9.389 -10.854 1.00 58.09 216 SER A N 1
ATOM 1660 C CA . SER A 1 216 ? -2.390 -10.451 -10.308 1.00 58.09 216 SER A CA 1
ATOM 1661 C C . SER A 1 216 ? -0.941 -10.076 -10.590 1.00 58.09 216 SER A C 1
ATOM 1663 O O . SER A 1 216 ? -0.490 -10.139 -11.730 1.00 58.09 216 SER A O 1
ATOM 1665 N N . PHE A 1 217 ? -0.195 -9.668 -9.568 1.00 56.72 217 PHE A N 1
ATOM 1666 C CA . PHE A 1 217 ? 1.226 -9.382 -9.732 1.00 56.72 217 PHE A CA 1
ATOM 1667 C C . PHE A 1 217 ? 2.077 -10.560 -9.279 1.00 56.72 217 PHE A C 1
ATOM 1669 O O . PHE A 1 217 ? 1.763 -11.271 -8.320 1.00 56.72 217 PHE A O 1
ATOM 1676 N N . GLU A 1 218 ? 3.193 -10.753 -9.975 1.00 50.47 218 GLU A N 1
ATOM 1677 C CA . GLU A 1 218 ? 4.163 -11.768 -9.608 1.00 50.47 218 GLU A CA 1
ATOM 1678 C C . GLU A 1 218 ? 4.811 -11.413 -8.278 1.00 50.47 218 GLU A C 1
ATOM 1680 O O . GLU A 1 218 ? 5.462 -10.373 -8.117 1.00 50.47 218 GLU A O 1
ATOM 1685 N N . ASP A 1 219 ? 4.668 -12.309 -7.314 1.00 44.00 219 ASP A N 1
ATOM 1686 C CA . ASP A 1 219 ? 5.355 -12.185 -6.057 1.00 44.00 219 ASP A CA 1
ATOM 1687 C C . ASP A 1 219 ? 6.589 -13.098 -6.020 1.00 44.00 219 ASP A C 1
ATOM 1689 O O . ASP A 1 219 ? 6.515 -14.327 -6.050 1.00 44.00 219 ASP A O 1
ATOM 1693 N N . ARG A 1 220 ? 7.769 -12.471 -5.976 1.00 37.69 220 ARG A N 1
ATOM 1694 C CA . ARG A 1 220 ? 9.050 -13.174 -5.829 1.00 37.69 220 ARG A CA 1
ATOM 1695 C C . ARG A 1 220 ? 9.487 -13.305 -4.360 1.00 37.69 220 ARG A C 1
ATOM 1697 O O . ARG A 1 220 ? 10.600 -13.775 -4.122 1.00 37.69 220 ARG A O 1
ATOM 1704 N N . GLY A 1 221 ? 8.665 -12.934 -3.365 1.00 33.16 221 GLY A N 1
ATOM 1705 C CA . GLY A 1 221 ? 9.123 -13.006 -1.966 1.00 33.16 221 GLY A CA 1
ATOM 1706 C C . GLY A 1 221 ? 8.194 -12.583 -0.817 1.00 33.16 221 GLY A C 1
ATOM 1707 O O . GLY A 1 221 ? 8.682 -12.515 0.318 1.00 33.16 221 GLY A O 1
ATOM 1708 N N . THR A 1 222 ? 6.908 -12.351 -1.044 1.00 35.00 222 THR A N 1
ATOM 1709 C CA . THR A 1 222 ? 5.932 -11.802 -0.094 1.00 35.00 222 THR A CA 1
ATOM 1710 C C . THR A 1 222 ? 4.551 -12.489 -0.204 1.00 35.00 222 THR A C 1
ATOM 1712 O O . THR A 1 222 ? 3.674 -12.097 -0.970 1.00 35.00 222 THR A O 1
ATOM 1715 N N . VAL A 1 223 ? 4.344 -13.510 0.629 1.00 31.08 223 VAL A N 1
ATOM 1716 C CA . VAL A 1 223 ? 3.133 -14.349 0.702 1.00 31.08 223 VAL A CA 1
ATOM 1717 C C . VAL A 1 223 ? 2.216 -13.906 1.842 1.00 31.08 223 VAL A C 1
ATOM 1719 O O . VAL A 1 223 ? 2.701 -13.908 2.968 1.00 31.08 223 VAL A O 1
ATOM 1722 N N . PHE A 1 224 ? 0.935 -13.609 1.567 1.00 29.69 224 PHE A N 1
ATOM 1723 C CA . PHE A 1 224 ? -0.258 -13.989 2.360 1.00 29.69 224 PHE A CA 1
ATOM 1724 C C . PHE A 1 224 ? -1.508 -13.922 1.484 1.00 29.69 224 PHE A C 1
ATOM 1726 O O . PHE A 1 224 ? -1.711 -12.871 0.837 1.00 29.69 224 PHE A O 1
#

Foldseek 3Di:
DDPPDDPDQQDDDFFPQDFDPDVPAPWGWTWGDDDPATDIDTDFPPPDDFAVSVVSNVVSCCVVCVPRDDDDDDDDDDDADDPVDPAWPQAAEAQDDDPPAASEDEPVAFDQPPVRDTGHDDGDDHGPPVVNVVVVVVVVCVVPHDDCVQVSNCCRQVVDPVSVVPPPDDDPVQGWAFDPPDDQPDPDPGSPVPDPVRTDDDDDDPDPHHHYHYDRGHDHTHDD

Secondary structure (DSSP, 8-state):
-------SS-S-TT----EE--TT--S-EEEEEETTEEEEEE-PPTT--SHHHHHHHHHHHHHHTTTT--------------SS----TT-EEEE--BTTB-SSEETT-EEEPTTS-EEE---PPPPPHHHHHHHHHHHHHTTTS--SHHHHHHHHHHTSHHHHHHHSPPPGGG--PBPTT---SS--SS-TTS-GGGBPP-PPPS--SPPEEEE--EESS---

InterPro domains:
  IPR035994 Nucleoside phosphorylase superfamily [G3DSA:3.40.50.1580] (12-217)
  IPR035994 Nucleoside phosphorylase superfamily [SSF53167] (17-135)
  IPR053137 Nucleotide-binding leucine-rich repeat (NLR)-like [PTHR46082] (24-216)

Nearest PDB structures (foldseek):
  2i5b-assembly1_B  TM=4.156E-01  e=7.011E+00  Bacillus subtilis
  2i5b-assembly2_D  TM=4.137E-01  e=7.011E+00  Bacillus subtilis

Sequence (224 aa):
MSYISMHHHLLSADLLRMFLEHTTDPNTCTLGRIGKHNIVIACLPGGQYGTCAATIVANHMIRTFSKSLRIGLMVDVRGISSADHYIQLGDIVISCPADTCGSVIQYNIGKVNESGEFRRTGALDSPPRSLLTAVNTMRAAGLTDDPRYPEYLQNAIGRTPRTQKNFGRPSPQSDRLFKTKHEHPAPGNNCDICLAGQEESRAEREDNDPKAHYDSFEDRGTVF

Radius of gyration: 19.6 Å; Cα contacts (8 Å, |Δi|>4): 234; chains: 1; bounding box: 44×55×53 Å